Protein AF-A0A349HBN6-F1 (afdb_monomer)

Structure (mmCIF, N/CA/C/O backbone):
data_AF-A0A349HBN6-F1
#
_entry.id   AF-A0A349HBN6-F1
#
loop_
_atom_site.group_PDB
_atom_site.id
_atom_site.type_symbol
_atom_site.label_atom_id
_atom_site.label_alt_id
_atom_site.label_comp_id
_atom_site.label_asym_id
_atom_site.label_entity_id
_atom_site.label_seq_id
_atom_site.pdbx_PDB_ins_code
_atom_site.Cartn_x
_atom_site.Cartn_y
_atom_site.Cartn_z
_atom_site.occupancy
_atom_site.B_iso_or_equiv
_atom_site.auth_seq_id
_atom_site.auth_comp_id
_atom_site.auth_asym_id
_atom_site.auth_atom_id
_atom_site.pdbx_PDB_model_num
ATOM 1 N N . MET A 1 1 ? -23.697 1.983 17.144 1.00 68.44 1 MET A N 1
ATOM 2 C CA . MET A 1 1 ? -22.428 2.480 16.571 1.00 68.44 1 MET A CA 1
ATOM 3 C C . MET A 1 1 ? -21.758 1.303 15.890 1.00 68.44 1 MET A C 1
ATOM 5 O O . MET A 1 1 ? -21.762 0.227 16.477 1.00 68.44 1 MET A O 1
ATOM 9 N N . THR A 1 2 ? -21.281 1.479 14.663 1.00 91.62 2 THR A N 1
ATOM 10 C CA . THR A 1 2 ? -20.682 0.405 13.857 1.00 91.62 2 THR A CA 1
ATOM 11 C C . THR A 1 2 ? -19.189 0.302 14.167 1.00 91.62 2 THR A C 1
ATOM 13 O O . THR A 1 2 ? -18.544 1.327 14.376 1.00 91.62 2 THR A O 1
ATOM 16 N N . VAL A 1 3 ? -18.651 -0.918 14.235 1.00 96.50 3 VAL A N 1
ATOM 17 C CA . VAL A 1 3 ? -17.204 -1.163 14.324 1.00 96.50 3 VAL A CA 1
ATOM 18 C C . VAL A 1 3 ? -16.727 -1.650 12.960 1.00 96.50 3 VAL A C 1
ATOM 20 O O . VAL A 1 3 ? -17.288 -2.597 12.413 1.00 96.50 3 VAL A O 1
ATOM 23 N N . HIS A 1 4 ? -15.704 -0.996 12.431 1.00 98.06 4 HIS A N 1
ATOM 24 C CA . HIS A 1 4 ? -15.017 -1.319 11.190 1.00 98.06 4 HIS A CA 1
ATOM 25 C C . HIS A 1 4 ? -13.738 -2.104 11.486 1.00 98.06 4 HIS A C 1
ATOM 27 O O . HIS A 1 4 ? -13.113 -1.919 12.537 1.00 98.06 4 HIS A O 1
ATOM 33 N N . LEU A 1 5 ? -13.332 -2.949 10.541 1.00 98.56 5 LEU A N 1
ATOM 34 C CA . LEU A 1 5 ? -12.023 -3.590 10.527 1.00 98.56 5 LEU A CA 1
ATOM 35 C C . LEU A 1 5 ? -11.193 -2.984 9.397 1.00 98.56 5 LEU A C 1
ATOM 37 O O . LEU A 1 5 ? -11.637 -2.932 8.253 1.00 98.56 5 LEU A O 1
ATOM 41 N N . TYR A 1 6 ? -9.981 -2.551 9.724 1.00 98.56 6 TYR A N 1
ATOM 42 C CA . TYR A 1 6 ? -9.037 -1.981 8.775 1.00 98.56 6 TYR A CA 1
ATOM 43 C C . TYR A 1 6 ? -7.749 -2.789 8.757 1.00 98.56 6 TYR A C 1
ATOM 45 O O . TYR A 1 6 ? -7.170 -3.080 9.807 1.00 98.56 6 TYR A O 1
ATOM 53 N N . PHE A 1 7 ? -7.284 -3.113 7.557 1.00 98.38 7 PHE A N 1
ATOM 54 C CA . PHE A 1 7 ? -5.952 -3.645 7.323 1.00 98.38 7 PHE A CA 1
ATOM 55 C C . PHE A 1 7 ? -5.057 -2.526 6.790 1.00 98.38 7 PHE A C 1
ATOM 57 O O . PHE A 1 7 ? -5.147 -2.154 5.622 1.00 98.38 7 PHE A O 1
ATOM 64 N N . SER A 1 8 ? -4.213 -1.974 7.658 1.00 97.50 8 SER A N 1
ATOM 65 C CA . SER A 1 8 ? -3.188 -0.998 7.296 1.00 97.50 8 SER A CA 1
ATOM 66 C C . SER A 1 8 ? -1.999 -1.691 6.641 1.00 97.50 8 SER A C 1
ATOM 68 O O . SER A 1 8 ? -1.557 -2.730 7.126 1.00 97.50 8 SER A O 1
ATOM 70 N N . LEU A 1 9 ? -1.475 -1.096 5.570 1.00 95.94 9 LEU A N 1
ATOM 71 C CA . LEU A 1 9 ? -0.259 -1.530 4.878 1.00 95.94 9 LEU A CA 1
ATOM 72 C C . LEU A 1 9 ? 0.985 -0.776 5.363 1.00 95.94 9 LEU A C 1
ATOM 74 O O . LEU A 1 9 ? 2.081 -1.319 5.303 1.00 95.94 9 LEU A O 1
ATOM 78 N N . ILE A 1 10 ? 0.832 0.463 5.849 1.00 90.31 10 ILE A N 1
ATOM 79 C CA . ILE A 1 10 ? 1.953 1.311 6.284 1.00 90.31 10 ILE A CA 1
ATOM 80 C C . ILE A 1 10 ? 1.629 1.973 7.638 1.00 90.31 10 ILE A C 1
ATOM 82 O O . ILE A 1 10 ? 0.925 2.985 7.665 1.00 90.31 10 ILE A O 1
ATOM 86 N N . PRO A 1 11 ? 2.159 1.451 8.761 1.00 90.44 11 PRO A N 1
ATOM 87 C CA . PRO A 1 11 ? 2.747 0.116 8.902 1.00 90.44 11 PRO A CA 1
ATOM 88 C C . PRO A 1 11 ? 1.679 -0.986 8.812 1.00 90.44 11 PRO A C 1
ATOM 90 O O . PRO A 1 11 ? 0.481 -0.718 8.923 1.00 90.44 11 PRO A O 1
ATOM 93 N N . GLU A 1 12 ? 2.122 -2.230 8.643 1.00 95.00 12 GLU A N 1
ATOM 94 C CA . GLU A 1 12 ? 1.243 -3.397 8.582 1.00 95.00 12 GLU A CA 1
ATOM 95 C C . GLU A 1 12 ? 0.477 -3.606 9.906 1.00 95.00 12 GLU A C 1
ATOM 97 O O . GLU A 1 12 ? 1.091 -3.789 10.960 1.00 95.00 12 GLU A O 1
ATOM 102 N N . ALA A 1 13 ? -0.861 -3.589 9.883 1.00 97.19 13 ALA A N 1
ATOM 103 C CA . ALA A 1 13 ? -1.677 -3.844 11.076 1.00 97.19 13 ALA A CA 1
ATOM 104 C C . ALA A 1 13 ? -3.137 -4.207 10.763 1.00 97.19 13 ALA A C 1
ATOM 106 O O . ALA A 1 13 ? -3.731 -3.658 9.841 1.00 97.19 13 ALA A O 1
ATOM 107 N N . LEU A 1 14 ? -3.747 -5.055 11.597 1.00 98.56 14 LEU A N 1
ATOM 108 C CA . LEU A 1 14 ? -5.194 -5.284 11.645 1.00 98.56 14 LEU A CA 1
ATOM 109 C C . LEU A 1 14 ? -5.782 -4.516 12.829 1.00 98.56 14 LEU A C 1
AT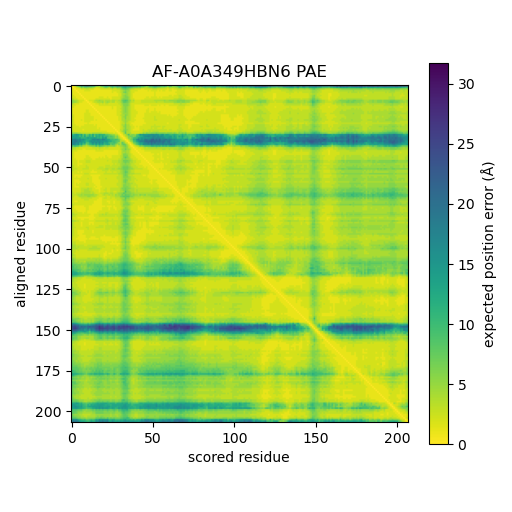OM 111 O O . LEU A 1 14 ? -5.376 -4.724 13.976 1.00 98.56 14 LEU A O 1
ATOM 115 N N . ILE A 1 15 ? -6.732 -3.627 12.559 1.00 98.50 15 ILE A N 1
ATOM 116 C CA . ILE A 1 15 ? -7.228 -2.637 13.517 1.00 98.50 15 ILE A CA 1
ATOM 117 C C . ILE A 1 15 ? -8.757 -2.642 13.516 1.00 98.50 15 ILE A C 1
ATOM 119 O O . ILE A 1 15 ? -9.376 -2.553 12.464 1.00 98.50 15 ILE A O 1
ATOM 123 N N . ALA A 1 16 ? -9.370 -2.684 14.698 1.00 98.38 16 ALA A N 1
ATOM 124 C CA . ALA A 1 16 ? -10.789 -2.385 14.879 1.00 98.38 16 ALA A CA 1
ATOM 125 C C . ALA A 1 16 ? -10.982 -0.901 15.221 1.00 98.38 16 ALA A C 1
ATOM 127 O O . ALA A 1 16 ? -10.261 -0.357 16.060 1.00 98.38 16 ALA A O 1
ATOM 128 N N . SER A 1 17 ? -11.968 -0.240 14.623 1.00 97.94 17 SER A N 1
ATOM 129 C CA . SER A 1 17 ? -12.232 1.186 14.838 1.00 97.94 17 SER A CA 1
ATOM 130 C C . SER A 1 17 ? -13.720 1.503 14.758 1.00 97.94 17 SER A C 1
ATOM 132 O O . SER A 1 17 ? -14.445 0.893 13.983 1.00 97.94 17 SER A O 1
ATOM 134 N N . MET A 1 18 ? -14.184 2.486 15.527 1.00 97.88 18 MET A N 1
ATOM 135 C CA . MET A 1 18 ? -15.540 3.035 15.391 1.00 97.88 18 MET A CA 1
ATOM 136 C C . MET A 1 18 ? -15.603 4.217 14.411 1.00 97.88 18 MET A C 1
ATOM 138 O O . MET A 1 18 ? -16.655 4.837 14.270 1.00 97.88 18 MET A O 1
ATOM 142 N N . LEU A 1 19 ? -14.478 4.576 13.788 1.00 97.38 19 LEU A N 1
ATOM 143 C CA . LEU A 1 19 ? -14.383 5.671 12.829 1.00 97.38 19 LEU A CA 1
ATOM 144 C C . LEU A 1 19 ? -14.726 5.174 11.424 1.00 97.38 19 LEU A C 1
ATOM 146 O O . LEU A 1 19 ? -14.284 4.090 11.031 1.00 97.38 19 LEU A O 1
ATOM 150 N N . SER A 1 20 ? -15.448 5.997 10.655 1.00 97.25 20 SER A N 1
ATOM 151 C CA . SER A 1 20 ? -15.615 5.767 9.214 1.00 97.25 20 SER A CA 1
ATOM 152 C C . SER A 1 20 ? -14.253 5.778 8.508 1.00 97.25 20 SER A C 1
ATOM 154 O O . SER A 1 20 ? -13.293 6.315 9.068 1.00 97.25 20 SER A O 1
ATOM 156 N N . PRO A 1 21 ? -14.137 5.259 7.277 1.00 97.12 21 PRO A N 1
ATOM 157 C CA . PRO A 1 21 ? -12.856 5.219 6.576 1.00 97.12 21 PRO A CA 1
ATOM 158 C C . PRO A 1 21 ? -12.189 6.594 6.442 1.00 97.12 21 PRO A C 1
ATOM 160 O O . PRO A 1 21 ? -10.988 6.730 6.655 1.00 97.12 21 PRO A O 1
ATOM 163 N N . GLU A 1 22 ? -12.958 7.649 6.175 1.00 96.62 22 GLU A N 1
ATOM 164 C CA . GLU A 1 22 ? -12.449 9.019 6.058 1.00 96.62 22 GLU A CA 1
ATOM 165 C C . GLU A 1 22 ? -11.954 9.558 7.406 1.00 96.62 22 GLU A C 1
ATOM 167 O O . GLU A 1 22 ? -10.890 10.174 7.488 1.00 96.62 22 GLU A O 1
ATOM 172 N N . GLN A 1 23 ? -12.701 9.294 8.482 1.00 96.56 23 GLN A N 1
ATOM 173 C CA . GLN A 1 23 ? -12.321 9.682 9.841 1.00 96.56 23 GLN A CA 1
ATOM 174 C C . GLN A 1 23 ? -11.097 8.898 10.329 1.00 96.56 23 GLN A C 1
ATOM 176 O O . GLN A 1 23 ? -10.208 9.469 10.962 1.00 96.56 23 GLN A O 1
ATOM 181 N N . PHE A 1 24 ? -11.039 7.601 10.023 1.00 96.50 24 PHE A N 1
ATOM 182 C CA . PHE A 1 24 ? -9.913 6.739 10.342 1.00 96.50 24 PHE A CA 1
ATOM 183 C C . PHE A 1 24 ? -8.669 7.187 9.583 1.00 96.50 24 PHE A C 1
ATOM 185 O O . PHE A 1 24 ? -7.636 7.397 10.207 1.00 96.50 24 PHE A O 1
ATOM 192 N N . GLY A 1 25 ? -8.776 7.437 8.277 1.00 95.56 25 GLY A N 1
ATOM 193 C CA . GLY A 1 25 ? -7.688 7.963 7.461 1.00 95.56 25 GLY A CA 1
ATOM 194 C C . GLY A 1 25 ? -7.138 9.285 7.998 1.00 95.56 25 GLY A C 1
ATOM 195 O O . GLY A 1 25 ? -5.922 9.431 8.137 1.00 95.56 25 GLY A O 1
ATOM 196 N N . GLN A 1 26 ? -8.010 10.213 8.411 1.00 93.81 26 GLN A N 1
ATOM 197 C CA . GLN A 1 26 ? -7.610 11.454 9.082 1.00 93.81 26 GLN A CA 1
ATOM 198 C C . GLN A 1 26 ? -6.862 11.185 10.392 1.00 93.81 26 GLN A C 1
ATOM 200 O O . GLN A 1 26 ? -5.771 11.718 10.600 1.00 93.81 26 GLN A O 1
ATOM 205 N N . TYR A 1 27 ? -7.432 10.363 11.275 1.00 93.38 27 TYR A N 1
ATOM 206 C CA . TYR A 1 27 ? -6.842 10.020 12.571 1.00 93.38 27 TYR A CA 1
ATOM 207 C C . TYR A 1 27 ? -5.484 9.317 12.425 1.00 93.38 27 TYR A C 1
ATOM 209 O O . TYR A 1 27 ? -4.527 9.657 13.121 1.00 93.38 27 TYR A O 1
ATOM 217 N N . TYR A 1 28 ? -5.403 8.348 11.517 1.00 93.12 28 TYR A N 1
ATOM 218 C CA . TYR A 1 28 ? -4.272 7.440 11.376 1.00 93.12 28 TYR A CA 1
ATOM 219 C C . TYR A 1 28 ? -3.071 8.116 10.705 1.00 93.12 28 TYR A C 1
ATOM 221 O O . TYR A 1 28 ? -1.946 7.972 11.175 1.00 93.12 28 TYR A O 1
ATOM 229 N N . SER A 1 29 ? -3.310 8.924 9.666 1.00 91.81 29 SER A N 1
ATOM 230 C CA . SER A 1 29 ? -2.253 9.644 8.933 1.00 91.81 29 SER A CA 1
ATOM 231 C C . SER A 1 29 ? -1.669 10.836 9.697 1.00 91.81 29 SER A C 1
ATOM 233 O O . SER A 1 29 ? -0.483 11.147 9.569 1.00 91.81 29 SER A O 1
ATOM 235 N N . THR A 1 30 ? -2.490 11.524 10.496 1.00 88.38 30 THR A N 1
ATOM 236 C CA . THR A 1 30 ? -2.060 12.709 11.256 1.00 88.38 30 THR A CA 1
ATOM 237 C C . THR A 1 30 ? -1.644 12.390 12.685 1.00 88.38 30 THR A C 1
ATOM 239 O O . THR A 1 30 ? -0.972 13.201 13.318 1.00 88.38 30 THR A O 1
ATOM 242 N N . GLY A 1 31 ? -2.000 11.210 13.193 1.00 77.50 31 GLY A N 1
ATOM 243 C CA . GLY A 1 31 ? -1.678 10.774 14.540 1.00 77.50 31 GLY A CA 1
ATOM 244 C C . GLY A 1 31 ? -2.420 11.543 15.632 1.00 77.50 31 GLY A C 1
ATOM 245 O O . GLY A 1 31 ? -2.906 12.667 15.479 1.00 77.50 31 GLY A O 1
ATOM 246 N N . HIS A 1 32 ? -2.469 10.948 16.820 1.00 68.56 32 HIS A N 1
ATOM 247 C CA . HIS A 1 32 ? -3.077 11.607 17.968 1.00 68.56 32 HIS A CA 1
ATOM 248 C C . HIS A 1 32 ? -2.260 12.847 18.375 1.00 68.56 32 HIS A C 1
ATOM 250 O O . HIS A 1 32 ? -1.068 12.750 18.680 1.00 68.56 32 HIS A O 1
ATOM 256 N N . LYS A 1 33 ? -2.909 14.020 18.409 1.00 61.25 33 LYS A N 1
ATOM 257 C CA . LYS A 1 33 ? -2.272 15.327 18.668 1.00 61.25 33 LYS A CA 1
ATOM 258 C C . LYS A 1 33 ? -1.137 15.675 17.686 1.00 61.25 33 LYS A C 1
ATOM 260 O O . LYS A 1 33 ? -0.194 16.349 18.091 1.00 61.25 33 LYS A O 1
ATOM 265 N N . TYR A 1 34 ? -1.204 15.220 16.432 1.00 60.28 34 TYR A N 1
ATOM 266 C CA . TYR A 1 34 ? -0.223 15.558 15.387 1.00 60.28 34 TYR A CA 1
ATOM 267 C C . TYR A 1 34 ? 1.218 15.106 15.675 1.00 60.28 34 TYR A C 1
ATOM 269 O O . TYR A 1 34 ? 2.175 15.670 15.148 1.00 60.28 34 TYR A O 1
ATOM 277 N N . LYS A 1 35 ? 1.389 14.092 16.534 1.00 53.91 35 LYS A N 1
ATOM 278 C CA . LYS A 1 35 ? 2.711 13.609 16.965 1.00 53.91 35 LYS A CA 1
ATOM 2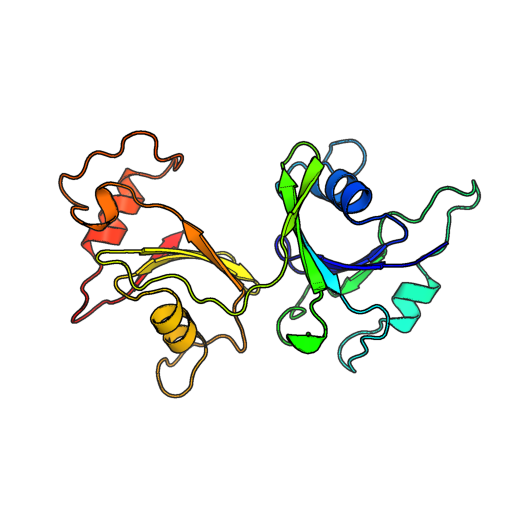79 C C . LYS A 1 35 ? 3.376 12.639 15.984 1.00 53.91 35 LYS A C 1
ATOM 281 O O . LYS A 1 35 ? 4.574 12.406 16.097 1.00 53.91 35 LYS A O 1
ATOM 286 N N . SER A 1 36 ? 2.621 12.081 15.043 1.00 62.47 36 SER A N 1
ATOM 287 C CA . SER A 1 36 ? 3.113 11.190 13.990 1.00 62.47 36 SER A CA 1
ATOM 288 C C . SER A 1 36 ? 2.409 11.555 12.693 1.00 62.47 36 SER A C 1
ATOM 290 O O 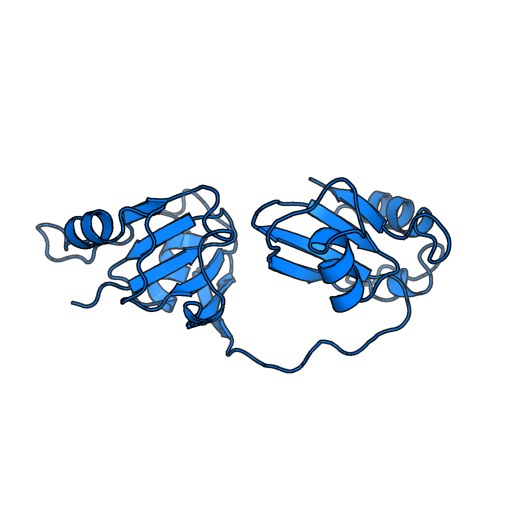. SER A 1 36 ? 1.187 11.500 12.643 1.00 62.47 36 SER A O 1
ATOM 292 N N . LYS A 1 37 ? 3.159 11.944 11.662 1.00 74.25 37 LYS A N 1
ATOM 293 C CA . LYS A 1 37 ? 2.600 12.394 10.387 1.00 74.25 37 LYS A CA 1
ATOM 294 C C . LYS A 1 37 ? 3.137 11.521 9.261 1.00 74.25 37 LYS A C 1
ATOM 296 O O . LYS A 1 37 ? 4.349 11.431 9.090 1.00 74.25 37 LYS A O 1
ATOM 301 N N . GLY A 1 38 ? 2.245 10.911 8.493 1.00 85.88 38 GLY A N 1
ATOM 302 C CA . GLY A 1 38 ? 2.603 10.049 7.372 1.00 85.88 38 GLY A CA 1
ATOM 303 C C . GLY A 1 38 ? 1.407 9.769 6.477 1.00 85.88 38 GLY A C 1
ATOM 304 O O . GLY A 1 38 ? 0.263 9.959 6.875 1.00 85.88 38 GLY A O 1
ATOM 305 N N . GLN A 1 39 ? 1.668 9.347 5.245 1.00 91.94 39 GLN A N 1
ATOM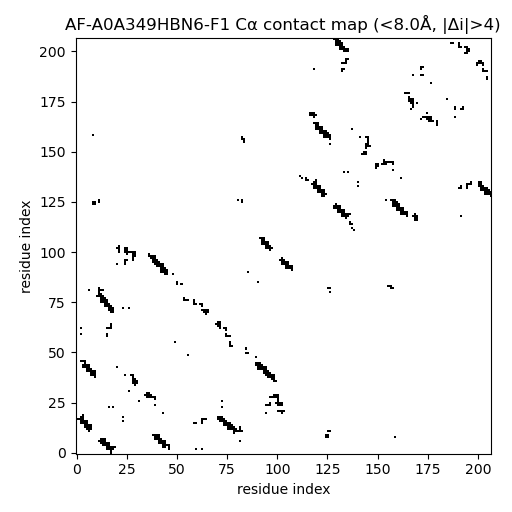 306 C CA . GLN A 1 39 ? 0.610 8.791 4.406 1.00 91.94 39 GLN A CA 1
ATOM 307 C C . GLN A 1 39 ? 0.108 7.484 5.027 1.00 91.94 39 GLN A C 1
ATOM 309 O O . GLN A 1 39 ? 0.881 6.766 5.660 1.00 91.94 39 GLN A O 1
ATOM 314 N N . ALA A 1 40 ? -1.169 7.177 4.825 1.00 94.38 40 ALA A N 1
ATOM 315 C CA . ALA A 1 40 ? -1.738 5.893 5.206 1.00 94.38 40 ALA A CA 1
ATOM 316 C C . ALA A 1 40 ? -2.358 5.219 3.987 1.00 94.38 40 ALA A C 1
ATOM 318 O O . ALA A 1 40 ? -2.988 5.872 3.155 1.00 94.38 40 ALA A O 1
ATOM 319 N N . ILE A 1 41 ? -2.182 3.906 3.904 1.00 97.31 41 ILE A N 1
ATOM 320 C CA . ILE A 1 41 ? -2.803 3.059 2.893 1.00 97.31 41 ILE A CA 1
ATOM 321 C C . ILE A 1 41 ? -3.420 1.888 3.645 1.00 97.31 41 ILE A C 1
ATOM 323 O O . ILE A 1 41 ? -2.711 1.188 4.369 1.00 97.31 41 ILE A O 1
ATOM 327 N N . PHE A 1 42 ? -4.729 1.699 3.521 1.00 98.12 42 PHE A N 1
ATOM 328 C CA . PHE A 1 42 ? -5.430 0.647 4.251 1.00 98.12 42 PHE A CA 1
ATOM 329 C C . PHE A 1 42 ? -6.650 0.133 3.492 1.00 98.12 42 PHE A C 1
ATOM 331 O O . PHE A 1 42 ? -7.316 0.880 2.780 1.00 98.12 42 PHE A O 1
ATOM 338 N N . PHE A 1 43 ? -6.959 -1.145 3.666 1.00 98.44 43 PHE A N 1
ATOM 339 C CA . PHE A 1 43 ? -8.207 -1.741 3.203 1.00 98.44 43 PHE A CA 1
ATOM 340 C C . PHE A 1 43 ? -9.248 -1.708 4.314 1.00 98.44 43 PHE A C 1
ATOM 342 O O . PHE A 1 43 ? -8.923 -1.957 5.477 1.00 98.44 43 PHE A O 1
ATOM 349 N N . GLU A 1 44 ? -10.505 -1.477 3.955 1.00 98.25 44 GLU A N 1
ATOM 350 C CA . GLU A 1 44 ? -11.615 -1.965 4.772 1.00 98.25 44 GLU A CA 1
ATOM 351 C C . GLU A 1 44 ? -11.716 -3.488 4.610 1.00 98.25 44 GLU A C 1
ATOM 353 O O . GLU A 1 44 ? -11.491 -4.030 3.524 1.00 98.25 44 GLU A O 1
ATOM 358 N N . ILE A 1 45 ? -11.990 -4.184 5.708 1.00 98.31 45 ILE A N 1
ATOM 359 C CA . ILE A 1 45 ? -12.106 -5.641 5.771 1.00 98.31 45 ILE A CA 1
ATOM 360 C C . ILE A 1 45 ? -13.553 -6.000 6.083 1.00 98.31 45 ILE A C 1
ATOM 362 O O . ILE A 1 45 ? -14.194 -5.324 6.889 1.00 98.31 45 ILE A O 1
ATOM 366 N N . ASP A 1 46 ? -14.049 -7.089 5.487 1.00 97.50 46 ASP A N 1
ATOM 367 C CA . ASP A 1 46 ? -15.356 -7.649 5.839 1.00 97.50 46 ASP A CA 1
ATOM 368 C C . ASP A 1 46 ? -15.486 -7.774 7.373 1.00 97.50 46 ASP A C 1
ATOM 370 O O . ASP A 1 46 ? -14.694 -8.486 7.996 1.00 97.50 46 ASP A O 1
ATOM 374 N N . PRO A 1 47 ? -16.470 -7.113 8.014 1.00 94.31 47 PRO A N 1
ATOM 375 C CA . PRO A 1 47 ? -16.630 -7.151 9.468 1.00 94.31 47 PRO A CA 1
ATOM 376 C C . PRO A 1 47 ? -16.881 -8.567 10.019 1.00 94.31 47 PRO A C 1
ATOM 378 O O . PRO A 1 47 ? -16.639 -8.828 11.205 1.00 94.31 47 PRO A O 1
ATOM 381 N N . ASN A 1 48 ? -17.329 -9.501 9.173 1.00 96.38 48 ASN A N 1
ATOM 382 C CA . ASN A 1 48 ? -17.537 -10.904 9.528 1.00 96.38 48 ASN A CA 1
ATOM 383 C C . ASN A 1 48 ? -16.279 -11.767 9.364 1.00 96.38 48 ASN A C 1
ATOM 385 O O . ASN A 1 48 ? -16.290 -12.929 9.766 1.00 96.38 48 ASN A O 1
ATOM 389 N N . PHE A 1 49 ? -15.191 -11.229 8.804 1.00 97.75 49 PHE A N 1
ATOM 390 C CA . PHE A 1 49 ? -13.948 -11.967 8.619 1.00 97.75 49 PHE A CA 1
ATOM 391 C C . PHE A 1 49 ? -13.407 -12.482 9.956 1.00 97.75 49 PHE A C 1
ATOM 393 O O . PHE A 1 49 ? -13.268 -11.731 10.926 1.00 97.75 49 PHE A O 1
ATOM 400 N N . ARG A 1 50 ? -13.082 -13.774 10.002 1.00 97.69 50 ARG A N 1
ATOM 401 C CA . ARG A 1 50 ? -12.445 -14.444 11.137 1.00 97.69 50 ARG A CA 1
ATOM 402 C C . ARG A 1 50 ? -11.364 -15.386 10.634 1.00 97.69 50 ARG A C 1
ATOM 404 O O . ARG A 1 50 ? -11.522 -16.020 9.595 1.00 97.69 50 ARG A O 1
ATOM 411 N N . HIS A 1 51 ? -10.278 -15.476 11.391 1.00 97.81 51 HIS A N 1
ATOM 412 C CA . HIS A 1 51 ? -9.154 -16.357 11.102 1.00 97.81 51 HIS A CA 1
ATOM 413 C C . HIS A 1 51 ? -8.477 -16.750 12.418 1.00 97.81 51 HIS A C 1
ATOM 415 O O . HIS A 1 51 ? -8.346 -15.909 13.305 1.00 97.81 51 HIS A O 1
ATOM 421 N N . GLU A 1 52 ? -8.029 -18.001 12.545 1.00 97.25 52 GLU A N 1
ATOM 422 C CA . GLU A 1 52 ? -7.470 -18.555 13.794 1.00 97.25 52 GLU A CA 1
ATOM 423 C C . GLU A 1 52 ? -6.248 -17.786 14.325 1.00 97.25 52 GLU A C 1
ATOM 425 O O . GLU A 1 52 ? -6.022 -17.709 15.528 1.00 97.25 52 GLU A O 1
ATOM 430 N N . PHE A 1 53 ? -5.488 -17.167 13.419 1.00 97.50 53 PHE A N 1
ATOM 431 C CA . PHE A 1 53 ? -4.315 -16.356 13.752 1.00 97.50 53 PHE A CA 1
ATOM 432 C C . PHE A 1 53 ? -4.657 -15.043 14.487 1.00 97.50 53 PHE A C 1
ATOM 434 O O . PHE A 1 53 ? -3.800 -14.477 15.162 1.00 97.50 53 PHE A O 1
ATOM 441 N N . PHE A 1 54 ? -5.894 -14.539 14.381 1.00 98.06 54 PHE A N 1
ATOM 442 C CA . PHE A 1 54 ? -6.285 -13.237 14.927 1.00 98.06 54 PHE A CA 1
ATOM 443 C C . PHE A 1 54 ? -7.353 -13.361 16.017 1.00 98.06 54 PHE A C 1
ATOM 445 O O . PHE A 1 54 ? -8.422 -13.929 15.801 1.00 98.06 54 PHE A O 1
ATOM 452 N N . ASN A 1 55 ? -7.145 -12.696 17.156 1.00 97.06 55 ASN A N 1
ATOM 453 C CA . ASN A 1 55 ? -8.168 -12.581 18.200 1.00 97.06 55 ASN A CA 1
ATOM 454 C C . ASN A 1 55 ? -9.144 -11.417 17.919 1.00 97.06 55 ASN A C 1
ATOM 456 O O . ASN A 1 55 ? -9.210 -10.435 18.663 1.00 97.06 55 ASN A O 1
ATOM 460 N N . ILE A 1 56 ? -9.863 -11.502 16.794 1.00 98.06 56 ILE A N 1
ATOM 461 C CA . ILE A 1 56 ? -10.726 -10.417 16.292 1.00 98.06 56 ILE A CA 1
ATOM 462 C C . ILE A 1 56 ? -11.881 -10.138 17.253 1.00 98.06 56 ILE A C 1
ATOM 464 O O . ILE A 1 56 ? -12.135 -8.977 17.565 1.00 98.06 56 ILE A O 1
ATOM 468 N N . ASP A 1 57 ? -12.551 -11.171 17.768 1.00 97.88 57 ASP A N 1
ATOM 469 C CA . ASP A 1 57 ? -13.712 -10.984 18.645 1.00 97.88 57 ASP A CA 1
ATOM 470 C C . ASP A 1 57 ? -13.353 -10.259 19.947 1.00 97.88 57 ASP A C 1
ATOM 472 O O . ASP A 1 57 ? -14.118 -9.417 20.418 1.00 97.88 57 ASP A O 1
ATOM 476 N N . GLU A 1 58 ? -12.173 -10.524 20.512 1.00 97.44 58 GLU A N 1
ATOM 477 C CA . GLU A 1 58 ? -11.673 -9.771 21.665 1.00 97.44 58 GLU A CA 1
ATOM 478 C C . GLU A 1 58 ? -11.357 -8.314 21.299 1.00 97.44 58 GLU A C 1
ATOM 480 O O . GLU A 1 58 ? -11.692 -7.396 22.050 1.00 97.44 58 GLU A O 1
ATOM 485 N N . GLY A 1 59 ? -10.767 -8.077 20.123 1.00 97.06 59 GLY A N 1
ATOM 486 C CA . GLY A 1 59 ? -10.536 -6.728 19.605 1.00 97.06 59 GLY A CA 1
ATOM 487 C C . GLY A 1 59 ? -11.828 -5.925 19.449 1.00 97.06 59 GLY A C 1
ATOM 488 O O . GLY A 1 59 ? -11.899 -4.775 19.885 1.00 97.06 59 GLY A O 1
ATOM 489 N N . LEU A 1 60 ? -12.875 -6.548 18.902 1.00 96.94 60 LEU A N 1
ATOM 490 C CA . LEU A 1 60 ? -14.196 -5.941 18.741 1.00 96.94 60 LEU A CA 1
ATOM 491 C C . LEU A 1 60 ? -14.854 -5.639 20.094 1.00 96.94 60 LEU A C 1
ATOM 493 O O . LEU A 1 60 ? -15.358 -4.535 20.284 1.00 96.94 60 LEU A O 1
ATOM 497 N N . LYS A 1 61 ? -14.782 -6.558 21.069 1.00 97.00 61 LYS A N 1
ATOM 498 C CA . LYS A 1 61 ? -15.296 -6.337 22.438 1.00 97.00 61 LYS A CA 1
ATOM 499 C C . LYS A 1 61 ? -14.620 -5.165 23.149 1.00 97.00 61 LYS A C 1
ATOM 501 O O . LYS A 1 61 ? -15.255 -4.490 23.954 1.00 97.00 61 LYS A O 1
ATOM 506 N N . ARG A 1 62 ? -13.340 -4.912 22.864 1.00 97.00 62 ARG A N 1
ATOM 507 C CA . ARG A 1 62 ? -12.585 -3.767 23.405 1.00 97.00 62 ARG A CA 1
ATOM 508 C C . ARG A 1 62 ? -12.839 -2.465 22.644 1.00 97.00 62 ARG A C 1
ATOM 510 O O . ARG A 1 62 ? -12.526 -1.389 23.159 1.00 97.00 62 ARG A O 1
ATOM 517 N N . CYS A 1 63 ? -13.394 -2.537 21.435 1.00 97.06 63 CYS A N 1
ATOM 518 C CA . CYS A 1 63 ? -13.688 -1.383 20.591 1.00 97.06 63 CYS A CA 1
ATOM 519 C C . CYS A 1 63 ? -15.020 -0.727 20.992 1.00 97.06 63 CYS A C 1
ATOM 521 O O . CYS A 1 63 ? -15.999 -0.729 20.252 1.00 97.06 63 CYS A O 1
ATOM 523 N N . VAL A 1 64 ? -15.053 -0.182 22.210 1.00 96.88 64 VAL A N 1
ATOM 524 C CA . VAL A 1 64 ? -16.229 0.474 22.798 1.00 96.88 64 VAL A CA 1
ATOM 525 C C . VAL A 1 64 ? -15.995 1.966 22.985 1.00 96.88 64 VAL A C 1
ATOM 527 O O . VAL A 1 64 ? -14.868 2.394 23.251 1.00 96.88 64 VAL A O 1
ATOM 530 N N . ALA A 1 65 ? -17.063 2.757 22.872 1.00 97.00 65 ALA A N 1
ATOM 531 C CA . ALA A 1 65 ? -17.008 4.198 23.085 1.00 97.00 65 ALA A CA 1
ATOM 532 C C . ALA A 1 65 ? -16.383 4.547 24.447 1.00 97.00 65 ALA A C 1
ATOM 534 O O . ALA A 1 65 ? -16.446 3.783 25.414 1.00 97.00 65 ALA A O 1
ATOM 535 N N . HIS A 1 66 ? -15.745 5.708 24.511 1.00 94.00 66 HIS A N 1
ATOM 536 C CA . HIS A 1 66 ? -15.228 6.252 25.758 1.00 94.00 66 HIS A CA 1
ATOM 537 C C . HIS A 1 66 ? -16.381 6.612 26.717 1.00 94.00 66 HIS A C 1
ATOM 539 O O . HIS A 1 66 ? -17.519 6.770 26.270 1.00 94.00 66 HIS A O 1
ATOM 545 N N . PRO A 1 67 ? -16.121 6.764 28.033 1.00 95.12 67 PRO A N 1
ATOM 546 C CA . PRO A 1 67 ? -17.160 7.136 29.001 1.00 95.12 67 PRO A CA 1
ATOM 547 C C . PRO A 1 67 ? -17.884 8.452 28.679 1.00 95.12 67 PRO A C 1
ATOM 549 O O . PRO A 1 67 ? -19.028 8.632 29.081 1.00 95.12 67 PRO A O 1
ATOM 552 N N . ASP A 1 68 ? -17.231 9.354 27.943 1.00 94.75 68 ASP A N 1
ATOM 553 C CA . ASP A 1 68 ? -17.791 10.622 27.457 1.00 94.75 68 ASP A CA 1
ATOM 554 C C . ASP A 1 68 ? -18.638 10.477 26.174 1.00 94.75 68 ASP A C 1
ATOM 556 O O . ASP A 1 68 ? -19.127 11.468 25.634 1.00 94.75 68 ASP A O 1
ATOM 560 N N . GLY A 1 69 ? -18.816 9.251 25.675 1.00 93.94 69 GLY A N 1
ATOM 561 C CA . GLY A 1 69 ? -19.568 8.935 24.463 1.00 93.94 69 GLY A CA 1
ATOM 562 C C . GLY A 1 69 ? -18.777 9.082 23.162 1.00 93.94 69 GLY A C 1
ATOM 563 O O . GLY A 1 69 ? -19.304 8.736 22.103 1.00 93.94 69 GLY A O 1
ATOM 564 N N . THR A 1 70 ? -17.524 9.549 23.202 1.00 94.06 70 THR A N 1
ATOM 565 C CA . THR A 1 70 ? -16.703 9.672 21.989 1.00 94.06 70 THR A CA 1
ATOM 566 C C . THR A 1 70 ? -16.342 8.293 21.412 1.00 94.06 70 THR A C 1
ATOM 568 O O . THR A 1 70 ? -16.133 7.332 22.165 1.00 94.06 70 THR A O 1
ATOM 571 N N . PRO A 1 71 ? -16.293 8.144 20.072 1.00 96.75 71 PRO A N 1
ATOM 572 C CA . PRO A 1 71 ? -16.005 6.860 19.437 1.00 96.75 71 PRO A CA 1
ATOM 573 C C . PRO A 1 71 ? -14.586 6.376 19.759 1.00 96.75 71 PRO A C 1
ATOM 575 O O . PRO A 1 71 ? -13.662 7.166 19.948 1.00 96.75 71 PRO A O 1
ATOM 578 N N . LYS A 1 72 ? -14.384 5.054 19.785 1.00 96.62 72 LYS A N 1
ATOM 579 C CA . LYS A 1 72 ? -13.041 4.477 19.886 1.00 96.62 72 LYS A CA 1
ATOM 580 C C . LYS A 1 72 ? -12.309 4.633 18.556 1.00 96.62 72 LYS A C 1
ATOM 582 O O . LYS A 1 72 ? -12.710 4.041 17.555 1.00 96.62 72 LYS A O 1
ATOM 587 N N . ASN A 1 73 ? -11.193 5.358 18.566 1.00 95.19 73 ASN A N 1
ATOM 588 C CA . ASN A 1 73 ? -10.421 5.591 17.344 1.00 95.19 73 ASN A CA 1
ATOM 589 C C . ASN A 1 73 ? -9.762 4.322 16.791 1.00 95.19 73 ASN A C 1
ATOM 591 O O . ASN A 1 73 ? -9.772 4.108 15.583 1.00 95.19 73 ASN A O 1
ATOM 595 N N . SER A 1 74 ? -9.181 3.483 17.650 1.00 95.44 74 SER A N 1
ATOM 596 C CA . SER A 1 74 ? -8.497 2.263 17.209 1.00 95.44 74 SER A CA 1
ATOM 597 C C . SER A 1 74 ? -8.255 1.280 18.352 1.00 95.44 74 SER A C 1
ATOM 599 O O . SER A 1 74 ? -7.869 1.684 19.451 1.00 95.44 74 SER A O 1
ATOM 601 N N . VAL A 1 75 ? -8.376 -0.010 18.055 1.00 97.56 75 VAL A N 1
ATOM 602 C CA . VAL A 1 75 ? -7.891 -1.145 18.844 1.00 97.56 75 VAL A CA 1
ATOM 603 C C . VAL A 1 75 ? -7.081 -2.032 17.904 1.00 97.56 75 VAL A C 1
ATOM 605 O O . VAL A 1 75 ? -7.621 -2.564 16.938 1.00 97.56 75 VAL A O 1
ATOM 608 N N . TYR A 1 76 ? -5.786 -2.180 18.167 1.00 97.69 76 TYR A N 1
ATOM 609 C CA . TYR A 1 76 ? -4.9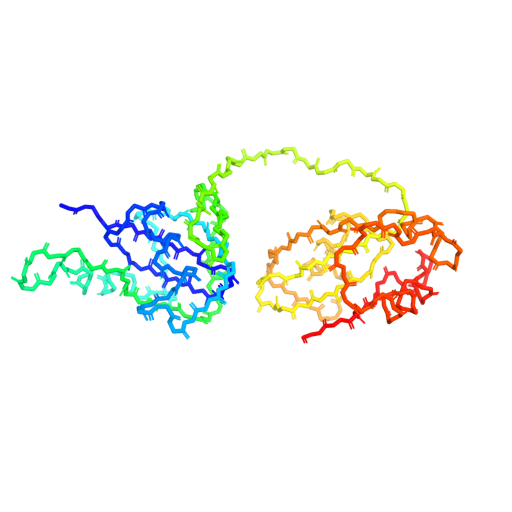24 -3.055 17.374 1.00 97.69 76 TYR A CA 1
ATOM 610 C C . TYR A 1 76 ? -5.185 -4.519 17.738 1.00 97.69 76 TYR A C 1
ATOM 612 O O . TYR A 1 76 ? -5.126 -4.885 18.911 1.00 97.69 76 TYR A O 1
ATOM 620 N N . ILE A 1 77 ? -5.465 -5.340 16.727 1.00 98.31 77 ILE A N 1
ATOM 621 C CA . ILE A 1 77 ? -5.662 -6.791 16.847 1.00 98.31 77 ILE A CA 1
ATOM 622 C C . ILE A 1 77 ? -4.356 -7.519 16.526 1.00 98.31 77 ILE A C 1
ATOM 624 O O . ILE A 1 77 ? -3.981 -8.455 17.228 1.00 98.31 77 ILE A O 1
ATOM 628 N N . ALA A 1 78 ? -3.651 -7.075 15.485 1.00 98.00 78 ALA A N 1
ATOM 629 C CA . ALA A 1 78 ? -2.353 -7.605 15.085 1.00 98.00 78 ALA A CA 1
ATOM 630 C C . ALA A 1 78 ? -1.514 -6.521 14.396 1.00 98.00 78 ALA A C 1
ATOM 632 O O . ALA A 1 78 ? -2.058 -5.584 13.817 1.00 98.00 78 ALA A O 1
ATOM 633 N N . VAL A 1 79 ? -0.191 -6.664 14.457 1.00 96.19 79 VAL A N 1
ATOM 634 C CA . VAL A 1 79 ? 0.800 -5.754 13.839 1.00 96.19 79 VAL A CA 1
ATOM 635 C C . VAL A 1 79 ? 1.863 -6.517 13.037 1.00 96.19 79 VAL A C 1
ATOM 637 O O . VAL A 1 79 ? 2.932 -5.993 12.750 1.00 96.19 79 VAL A O 1
ATOM 640 N N . TYR A 1 80 ? 1.620 -7.801 12.757 1.00 94.06 80 TYR A N 1
ATOM 641 C CA . TYR A 1 80 ? 2.589 -8.694 12.125 1.00 94.06 80 TYR A CA 1
ATOM 642 C C . TYR A 1 80 ? 1.880 -9.824 11.374 1.00 94.06 80 TYR A C 1
ATOM 644 O O . TYR A 1 80 ? 0.910 -10.378 11.898 1.00 94.06 80 TYR A O 1
ATOM 652 N N . ARG A 1 81 ? 2.382 -10.163 10.174 1.00 94.81 81 ARG A N 1
ATOM 653 C CA . ARG A 1 81 ? 1.869 -11.224 9.278 1.00 94.81 81 ARG A CA 1
ATOM 654 C C . ARG A 1 81 ? 0.372 -11.117 9.001 1.00 94.81 81 ARG A C 1
ATOM 656 O O . ARG A 1 81 ? -0.316 -12.114 8.819 1.00 94.81 81 ARG A O 1
ATOM 663 N N . VAL A 1 82 ? -0.147 -9.898 8.975 1.00 96.94 82 VAL A N 1
ATOM 664 C CA . VAL A 1 82 ? -1.557 -9.641 8.719 1.00 96.94 82 VAL A CA 1
ATOM 665 C C . VAL A 1 82 ? -1.896 -9.998 7.274 1.00 96.94 82 VAL A C 1
ATOM 667 O O . VAL A 1 82 ? -2.849 -10.738 7.041 1.00 96.94 82 VAL A O 1
ATOM 670 N N . LEU A 1 83 ? -1.075 -9.549 6.319 1.00 95.88 83 LEU A N 1
ATOM 671 C CA . LEU A 1 83 ? -1.261 -9.797 4.889 1.00 95.88 83 LEU A CA 1
ATOM 672 C C . LEU A 1 83 ? -1.364 -11.293 4.571 1.00 95.88 83 LEU A C 1
ATOM 674 O O . LEU A 1 83 ? -2.202 -11.702 3.775 1.00 95.88 83 LEU A O 1
ATOM 678 N N . GLU A 1 84 ? -0.533 -12.114 5.214 1.00 94.00 84 GLU A N 1
ATOM 679 C CA . GLU A 1 84 ? -0.460 -13.558 4.953 1.00 94.00 84 GLU A CA 1
ATOM 680 C C . GLU A 1 84 ? -1.718 -14.318 5.395 1.00 94.00 84 GLU A C 1
ATOM 682 O O . GLU A 1 84 ? -1.954 -15.440 4.950 1.00 94.00 84 GLU A O 1
ATOM 687 N N . HIS A 1 85 ? -2.516 -13.717 6.279 1.00 96.44 85 HIS A N 1
ATOM 688 C CA . HIS A 1 85 ? -3.676 -14.342 6.904 1.00 96.44 85 HIS A CA 1
ATOM 689 C C . HIS A 1 85 ? -5.007 -13.697 6.496 1.00 96.44 85 HIS A C 1
ATOM 691 O O . HIS A 1 85 ? -6.049 -14.118 6.991 1.00 96.44 85 HIS A O 1
ATOM 697 N N . ILE A 1 86 ? -5.009 -12.712 5.588 1.00 96.6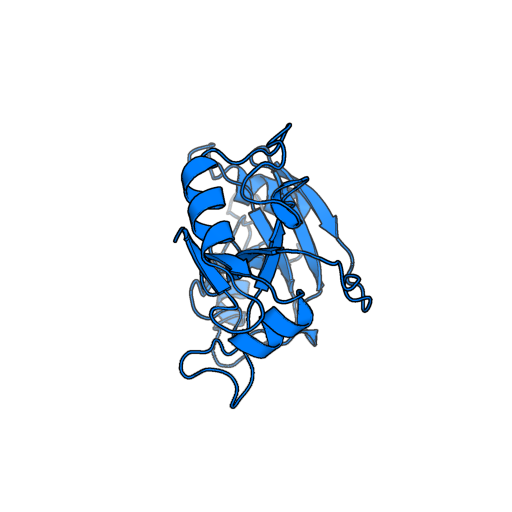9 86 ILE A N 1
ATOM 698 C CA . ILE A 1 86 ? -6.234 -12.118 5.035 1.00 96.69 86 ILE A CA 1
ATOM 699 C C . ILE A 1 86 ? -6.431 -12.599 3.589 1.00 96.69 86 ILE A C 1
ATOM 701 O O . ILE A 1 86 ? -5.630 -12.266 2.715 1.00 96.69 86 ILE A O 1
ATOM 705 N N . PRO A 1 87 ? -7.506 -13.350 3.285 1.00 95.62 87 PRO A N 1
ATOM 706 C CA . PRO A 1 87 ? -7.806 -13.733 1.914 1.00 95.62 87 PRO A CA 1
ATOM 707 C C . PRO A 1 87 ? -8.289 -12.521 1.108 1.00 95.62 87 PRO A C 1
ATOM 709 O O . PRO A 1 87 ? -8.993 -11.654 1.625 1.00 95.62 87 PRO A O 1
ATOM 712 N N . ILE A 1 88 ? -8.011 -12.509 -0.200 1.00 93.31 88 ILE A N 1
ATOM 713 C CA . ILE A 1 88 ? -8.463 -11.446 -1.119 1.00 93.31 88 ILE A CA 1
ATOM 714 C C . ILE A 1 88 ? -9.988 -11.243 -1.071 1.00 93.31 88 ILE A C 1
ATOM 716 O O . ILE A 1 88 ? -10.462 -10.128 -1.264 1.00 93.31 88 ILE A O 1
ATOM 720 N N . SER A 1 89 ? -10.766 -12.293 -0.788 1.00 95.69 89 SER A N 1
ATOM 721 C CA . SER A 1 89 ? -12.227 -12.211 -0.659 1.00 95.69 89 SER A CA 1
ATOM 722 C C . SER A 1 89 ? -12.708 -11.410 0.555 1.00 95.69 89 SER A C 1
ATOM 724 O O . SER A 1 89 ? -13.857 -10.985 0.561 1.00 95.69 89 SER A O 1
ATOM 726 N N . ALA A 1 90 ? -11.864 -11.218 1.574 1.00 97.50 90 ALA A N 1
ATOM 727 C CA . ALA A 1 90 ? -12.181 -10.405 2.748 1.00 97.50 90 ALA A CA 1
ATOM 728 C C . ALA A 1 90 ? -11.798 -8.926 2.565 1.00 97.50 90 ALA A C 1
ATOM 730 O O . ALA A 1 90 ? -12.254 -8.085 3.341 1.00 97.50 90 ALA A O 1
ATOM 731 N N . LEU A 1 91 ? -10.971 -8.606 1.561 1.00 97.06 91 LEU A N 1
ATOM 732 C CA . LEU A 1 91 ? -10.600 -7.231 1.237 1.00 97.06 91 LEU A CA 1
ATOM 733 C C . LEU A 1 91 ? -11.774 -6.517 0.564 1.00 97.06 91 LEU A C 1
ATOM 735 O O . LEU A 1 91 ? -12.298 -6.971 -0.455 1.00 97.06 91 LEU A O 1
ATOM 739 N N . GLN A 1 92 ? -12.151 -5.370 1.117 1.00 96.69 92 GLN A N 1
ATOM 740 C CA . GLN A 1 92 ? -13.130 -4.466 0.534 1.00 96.69 92 GLN A CA 1
ATOM 741 C C . GLN A 1 92 ? -12.409 -3.283 -0.129 1.00 96.69 92 GLN A C 1
ATOM 743 O O . GLN A 1 92 ? -11.418 -3.460 -0.841 1.00 96.69 92 GLN A O 1
ATOM 748 N N . LYS A 1 93 ? -12.924 -2.063 0.039 1.00 97.56 93 LYS A N 1
ATOM 749 C CA . LYS A 1 93 ? -12.386 -0.866 -0.609 1.00 97.56 93 LYS A CA 1
ATOM 750 C C . LYS A 1 93 ? -10.999 -0.515 -0.051 1.00 97.56 93 LYS A C 1
ATOM 752 O O . LYS A 1 93 ? -10.760 -0.634 1.149 1.00 97.56 93 LYS A O 1
ATOM 757 N N . LEU A 1 94 ? -10.099 -0.069 -0.927 1.00 97.94 94 LEU A N 1
ATOM 758 C CA . LEU A 1 94 ? -8.785 0.465 -0.555 1.00 97.94 94 LEU A CA 1
ATOM 759 C C . LEU A 1 94 ? -8.906 1.966 -0.297 1.00 97.94 94 LEU A C 1
ATOM 761 O O . LEU A 1 94 ? -9.589 2.660 -1.043 1.00 97.94 94 LEU A O 1
ATOM 765 N N . TYR A 1 95 ? -8.207 2.485 0.701 1.00 98.25 95 TYR A N 1
ATOM 766 C CA . TYR A 1 95 ? -8.190 3.900 1.040 1.00 98.25 95 TYR A CA 1
ATOM 767 C C . TYR A 1 95 ? -6.761 4.433 1.059 1.00 98.25 95 TYR A C 1
ATOM 769 O O . TYR A 1 95 ? -5.858 3.816 1.625 1.00 98.25 95 TYR A O 1
ATOM 777 N N . LEU A 1 96 ? -6.578 5.595 0.432 1.00 97.44 96 LEU A N 1
ATOM 778 C CA . LEU A 1 96 ? -5.338 6.361 0.410 1.00 97.44 96 LEU A CA 1
ATOM 779 C C . LEU A 1 96 ? -5.548 7.651 1.191 1.00 97.44 96 LEU A C 1
ATOM 781 O O . LEU A 1 96 ? -6.400 8.458 0.818 1.00 97.44 96 LEU A O 1
ATOM 785 N N . SER A 1 97 ? -4.756 7.874 2.233 1.00 96.31 97 SER A N 1
ATOM 786 C CA . SER A 1 97 ? -4.793 9.108 3.012 1.00 96.31 97 SER A CA 1
ATOM 787 C C . SER A 1 97 ? -3.492 9.878 2.868 1.00 96.31 97 SER A C 1
ATOM 789 O O . SER A 1 97 ? -2.397 9.343 3.070 1.00 96.31 97 SER A O 1
ATOM 791 N N . THR A 1 98 ? -3.604 11.166 2.547 1.00 94.69 98 THR A N 1
ATOM 792 C CA . THR A 1 98 ? -2.454 12.071 2.563 1.00 94.69 98 THR A CA 1
ATOM 793 C C . THR A 1 98 ? -1.954 12.257 3.992 1.00 94.69 98 THR A C 1
ATOM 795 O O . THR A 1 98 ? -2.681 12.034 4.956 1.00 94.69 98 THR A O 1
ATOM 798 N N . ALA A 1 99 ? -0.739 12.781 4.147 1.00 91.38 99 ALA A N 1
ATOM 799 C CA . ALA A 1 99 ? -0.198 13.146 5.456 1.00 91.38 99 ALA A CA 1
ATOM 800 C C . ALA A 1 99 ? -0.986 14.271 6.173 1.00 91.38 99 ALA A C 1
ATOM 802 O O . ALA A 1 99 ? -0.646 14.648 7.293 1.00 91.38 99 ALA A O 1
ATOM 803 N N . TYR A 1 100 ? -2.003 14.848 5.525 1.00 90.19 100 TYR A N 1
ATOM 804 C CA . TYR A 1 100 ? -2.916 15.839 6.099 1.00 90.19 100 TYR A CA 1
ATOM 805 C C . TYR A 1 100 ? -4.310 15.259 6.396 1.00 90.19 100 TYR A C 1
ATOM 807 O O . TYR A 1 100 ? -5.158 15.979 6.917 1.00 90.19 100 TYR A O 1
ATOM 815 N N . GLY A 1 101 ? -4.535 13.973 6.097 1.00 90.75 101 GLY A N 1
ATOM 816 C CA . GLY A 1 101 ? -5.753 13.236 6.430 1.00 90.75 101 GLY A CA 1
ATOM 817 C C . GLY A 1 101 ? -6.872 13.267 5.394 1.00 90.75 101 GLY A C 1
ATOM 818 O O . GLY A 1 101 ? -7.895 12.603 5.570 1.00 90.75 101 GLY A O 1
ATOM 819 N N . GLN A 1 102 ? -6.653 13.932 4.258 1.00 95.06 102 GLN A N 1
ATOM 820 C CA . GLN A 1 102 ? -7.546 13.798 3.107 1.00 95.06 102 GLN A CA 1
ATOM 821 C C . GLN A 1 102 ? -7.495 12.362 2.596 1.00 95.06 102 GLN A C 1
ATOM 823 O O . GLN A 1 102 ? -6.414 11.866 2.282 1.00 95.06 102 GLN A O 1
ATOM 828 N N . THR A 1 103 ? -8.658 11.717 2.522 1.00 96.88 103 THR A N 1
ATOM 829 C CA . THR A 1 103 ? -8.773 10.283 2.251 1.00 96.88 103 THR A CA 1
ATOM 830 C C . THR A 1 103 ? -9.577 10.037 0.980 1.00 96.88 103 THR A C 1
ATOM 832 O O . THR A 1 103 ? -10.672 10.571 0.819 1.00 96.88 103 THR A O 1
ATOM 835 N N . LEU A 1 104 ? -9.026 9.224 0.080 1.00 97.94 104 LEU A N 1
ATOM 836 C CA . LEU A 1 104 ? -9.636 8.808 -1.178 1.00 97.94 104 LEU A CA 1
ATOM 837 C C . LEU A 1 104 ? -9.843 7.293 -1.171 1.00 97.94 104 LEU A C 1
ATOM 839 O O . LEU A 1 104 ? -8.896 6.542 -0.957 1.00 97.94 104 LEU A O 1
ATOM 843 N N . GLY A 1 105 ? -11.068 6.844 -1.448 1.00 97.88 105 GLY A N 1
ATOM 844 C CA . GLY A 1 105 ? -11.376 5.424 -1.602 1.00 97.88 105 GLY A CA 1
ATOM 845 C C . GLY A 1 105 ? -11.266 4.959 -3.057 1.00 97.88 105 GLY A C 1
ATOM 846 O O . GLY A 1 105 ? -11.912 5.531 -3.934 1.00 97.88 105 GLY A O 1
ATOM 847 N N . LEU A 1 106 ? -10.555 3.861 -3.290 1.00 96.44 106 LEU A N 1
ATOM 848 C CA . LEU A 1 106 ? -10.378 3.189 -4.573 1.00 96.44 106 LEU A CA 1
ATOM 849 C C . LEU A 1 106 ? -11.166 1.876 -4.615 1.00 96.44 106 LEU A C 1
ATOM 851 O O . LEU A 1 106 ? -11.040 1.024 -3.734 1.00 96.44 106 LEU A O 1
ATOM 855 N N . SER A 1 107 ? -11.978 1.712 -5.657 1.00 93.75 107 SER A N 1
ATOM 856 C CA . SER A 1 107 ? -12.694 0.461 -5.913 1.00 93.75 107 SER A CA 1
ATOM 857 C C . SER A 1 107 ? -11.769 -0.575 -6.546 1.00 93.75 107 SER A C 1
ATOM 859 O O . SER A 1 107 ? -10.901 -0.236 -7.351 1.00 93.75 107 SER A O 1
ATOM 861 N N . ARG A 1 108 ? -11.991 -1.848 -6.212 1.00 92.44 108 ARG A N 1
ATOM 862 C CA . ARG A 1 108 ? -11.305 -2.972 -6.849 1.00 92.44 108 ARG A CA 1
ATOM 863 C C . ARG A 1 108 ? -11.566 -2.982 -8.360 1.00 92.44 108 ARG A C 1
ATOM 865 O O . ARG A 1 108 ? -12.677 -2.705 -8.806 1.00 92.44 108 ARG A O 1
ATOM 872 N N . SER A 1 109 ? -10.543 -3.371 -9.112 1.00 91.00 109 SER A N 1
ATOM 873 C CA . SER A 1 109 ? -10.619 -3.688 -10.535 1.00 91.00 109 SER A CA 1
ATOM 874 C C . SER A 1 109 ? -10.027 -5.075 -10.769 1.00 91.00 109 SER A C 1
ATOM 876 O O . SER A 1 109 ? -9.067 -5.449 -10.097 1.00 91.00 109 SER A O 1
ATOM 878 N N . ASP A 1 110 ? -10.582 -5.821 -11.722 1.00 88.44 110 ASP A N 1
ATOM 879 C CA . ASP A 1 110 ? -9.980 -7.067 -12.214 1.00 88.44 110 ASP A CA 1
ATOM 880 C C . ASP A 1 110 ? -9.055 -6.819 -13.426 1.00 88.44 110 ASP A C 1
ATOM 882 O O . ASP A 1 110 ? -8.455 -7.748 -13.967 1.00 88.44 110 ASP A O 1
ATOM 886 N N . ALA A 1 111 ? -8.923 -5.560 -13.865 1.00 89.81 111 ALA A N 1
ATOM 887 C CA . ALA A 1 111 ? -7.992 -5.180 -14.917 1.00 89.81 111 ALA A CA 1
ATOM 888 C C . ALA A 1 111 ? -6.554 -5.140 -14.381 1.00 89.81 111 ALA A C 1
ATOM 890 O O . ALA A 1 111 ? -6.262 -4.454 -13.401 1.00 89.81 111 ALA A O 1
ATOM 891 N N . PHE A 1 112 ? -5.651 -5.838 -15.066 1.00 86.25 112 PHE A N 1
ATOM 892 C CA . PHE A 1 112 ? -4.216 -5.733 -14.815 1.00 86.25 112 PHE A CA 1
ATOM 893 C C . PHE A 1 112 ? -3.632 -4.488 -15.499 1.00 86.25 112 PHE A C 1
ATOM 895 O O . PHE A 1 112 ? -4.138 -4.090 -16.555 1.00 86.25 112 PHE A O 1
ATOM 902 N N . PRO A 1 113 ? -2.550 -3.902 -14.950 1.00 86.19 113 PRO A N 1
ATOM 903 C CA . PRO A 1 113 ? -1.781 -2.883 -15.654 1.00 86.19 113 PRO A CA 1
ATOM 904 C C . PRO A 1 113 ? -1.335 -3.383 -17.038 1.00 86.19 113 PRO A C 1
ATOM 906 O O . PRO A 1 113 ? -1.030 -4.574 -17.192 1.00 86.19 113 PRO A O 1
ATOM 909 N N . PRO A 1 114 ? -1.304 -2.510 -18.060 1.00 85.56 114 PRO A N 1
ATOM 910 C CA . PRO A 1 114 ? -0.779 -2.880 -19.364 1.00 85.56 114 PRO A CA 1
ATOM 911 C C . PRO A 1 114 ? 0.701 -3.263 -19.253 1.00 85.56 114 PRO A C 1
ATOM 913 O O . PRO A 1 114 ? 1.437 -2.751 -18.413 1.00 85.56 114 PRO A O 1
ATOM 916 N N . LYS A 1 115 ? 1.156 -4.157 -20.136 1.00 86.00 115 LYS A N 1
ATOM 917 C CA . LYS A 1 115 ? 2.584 -4.460 -20.263 1.00 86.00 115 LYS A CA 1
ATOM 918 C C . LYS A 1 115 ? 3.280 -3.308 -20.973 1.00 86.00 115 LYS A C 1
ATOM 920 O O . LYS A 1 115 ? 3.248 -3.223 -22.202 1.00 86.00 115 LYS A O 1
ATOM 925 N N . GLU A 1 116 ? 3.873 -2.418 -20.195 1.00 84.56 116 GLU A N 1
ATOM 926 C CA . GLU A 1 116 ? 4.688 -1.326 -20.712 1.00 84.56 116 GLU A CA 1
ATOM 927 C C . GLU A 1 116 ? 6.107 -1.807 -21.027 1.00 84.56 116 GLU A C 1
ATOM 929 O O . GLU A 1 116 ? 6.591 -2.797 -20.483 1.00 84.56 116 GLU A O 1
ATOM 934 N N . LYS A 1 117 ? 6.761 -1.136 -21.979 1.00 86.06 117 LYS A N 1
ATOM 935 C CA . LYS A 1 117 ? 8.161 -1.410 -22.309 1.00 86.06 117 LYS A CA 1
ATOM 936 C C . LYS A 1 117 ? 9.059 -0.574 -21.408 1.00 86.06 117 LYS A C 1
ATOM 938 O O . LYS A 1 117 ? 8.792 0.607 -21.220 1.00 86.06 117 LYS A O 1
ATOM 943 N N . GLY A 1 118 ? 10.180 -1.155 -21.002 1.00 93.12 118 GLY A N 1
ATOM 944 C CA . GLY A 1 118 ? 11.223 -0.460 -20.261 1.00 93.12 118 GLY A CA 1
ATOM 945 C C . GLY A 1 118 ? 11.465 -1.098 -18.905 1.00 93.12 118 GLY A C 1
ATOM 946 O O . GLY A 1 118 ? 11.155 -2.266 -18.681 1.00 93.12 118 GLY A O 1
ATOM 947 N N . LEU A 1 119 ? 12.078 -0.315 -18.035 1.00 96.44 119 LEU A N 1
ATOM 948 C CA . LEU A 1 119 ? 12.328 -0.631 -16.646 1.00 96.44 119 LEU A CA 1
ATOM 949 C C . LEU A 1 119 ? 11.189 -0.088 -15.786 1.00 96.44 119 LEU A C 1
ATOM 951 O O . LEU A 1 119 ? 10.574 0.930 -16.102 1.00 96.44 119 LEU A O 1
ATOM 955 N N . HIS A 1 120 ? 10.968 -0.762 -14.670 1.00 96.94 120 HIS A N 1
ATOM 956 C CA . HIS A 1 120 ? 9.906 -0.513 -13.712 1.00 96.94 120 HIS A CA 1
ATOM 957 C C . HIS A 1 120 ? 10.505 -0.228 -12.337 1.00 96.94 120 HIS A C 1
ATOM 959 O O . HIS A 1 120 ? 11.606 -0.693 -12.022 1.00 96.94 120 HIS A O 1
ATOM 965 N N . MET A 1 121 ? 9.774 0.505 -11.500 1.00 97.12 121 MET A N 1
ATOM 966 C CA . MET A 1 121 ? 10.128 0.715 -10.099 1.00 97.12 121 MET A CA 1
ATOM 967 C C . MET A 1 121 ? 8.948 0.355 -9.205 1.00 97.12 121 MET A C 1
ATOM 969 O O . MET A 1 121 ? 7.879 0.947 -9.313 1.00 97.12 121 MET A O 1
ATOM 973 N N . TYR A 1 122 ? 9.160 -0.592 -8.301 1.00 96.81 122 TYR A N 1
ATOM 974 C CA . TYR A 1 122 ? 8.156 -1.097 -7.379 1.00 96.81 122 TYR A CA 1
ATOM 975 C C . TYR A 1 122 ? 8.504 -0.714 -5.949 1.00 96.81 122 TYR A C 1
ATOM 977 O O . TYR A 1 122 ? 9.623 -0.941 -5.488 1.00 96.81 122 TYR A O 1
ATOM 985 N N . GLN A 1 123 ? 7.528 -0.144 -5.249 1.00 96.00 123 GLN A N 1
ATOM 986 C CA . GLN A 1 123 ? 7.567 0.008 -3.805 1.00 96.00 123 GLN A CA 1
ATOM 987 C C . GLN A 1 123 ? 6.740 -1.120 -3.193 1.00 96.00 123 GLN A C 1
ATOM 989 O O . GLN A 1 123 ? 5.510 -1.124 -3.282 1.00 96.00 123 GLN A O 1
ATOM 994 N N . ASP A 1 124 ? 7.426 -2.061 -2.559 1.00 94.94 124 ASP A N 1
ATOM 995 C CA . ASP A 1 124 ? 6.810 -3.086 -1.731 1.00 94.94 124 ASP A CA 1
ATOM 996 C C . ASP A 1 124 ? 6.298 -2.416 -0.446 1.00 94.94 124 ASP A C 1
ATOM 998 O O . ASP A 1 124 ? 7.024 -1.645 0.189 1.00 94.94 124 ASP A O 1
ATOM 1002 N N . LEU A 1 125 ? 5.031 -2.654 -0.102 1.00 94.44 125 LEU A N 1
ATOM 1003 C CA . LEU A 1 125 ? 4.353 -2.031 1.041 1.00 94.44 125 LEU A CA 1
ATOM 1004 C C . LEU A 1 125 ? 4.205 -2.997 2.218 1.00 94.44 125 LEU A C 1
ATOM 1006 O O . LEU A 1 125 ? 4.437 -2.618 3.362 1.00 94.44 125 LEU A O 1
ATOM 1010 N N . ALA A 1 126 ? 3.798 -4.236 1.934 1.00 93.88 126 ALA A N 1
ATOM 1011 C CA . ALA A 1 126 ? 3.645 -5.297 2.924 1.00 93.88 126 ALA A CA 1
ATOM 1012 C C . ALA A 1 126 ? 3.893 -6.669 2.270 1.00 93.88 126 ALA A C 1
ATOM 1014 O O . ALA A 1 126 ? 3.456 -6.877 1.134 1.00 93.88 126 ALA A O 1
ATOM 1015 N N . PRO A 1 127 ? 4.559 -7.619 2.954 1.00 91.00 127 PRO A N 1
ATOM 1016 C CA . PRO A 1 127 ? 4.973 -7.573 4.365 1.00 91.00 127 PRO A CA 1
ATOM 1017 C C . PRO A 1 127 ? 6.334 -6.890 4.596 1.00 91.00 127 PRO A C 1
ATOM 1019 O O . PRO A 1 127 ? 6.833 -6.835 5.718 1.00 91.00 127 PRO A O 1
ATOM 1022 N N . VAL A 1 128 ? 6.969 -6.403 3.531 1.00 89.56 128 VAL A N 1
ATOM 1023 C CA . VAL A 1 128 ? 8.257 -5.707 3.579 1.00 89.56 128 VAL A CA 1
ATOM 1024 C C . VAL A 1 128 ? 8.118 -4.299 3.029 1.00 89.56 128 VAL A C 1
ATOM 1026 O O . VAL A 1 128 ? 7.206 -4.017 2.258 1.00 89.56 128 VAL A O 1
ATOM 1029 N N . ASN A 1 129 ? 9.057 -3.441 3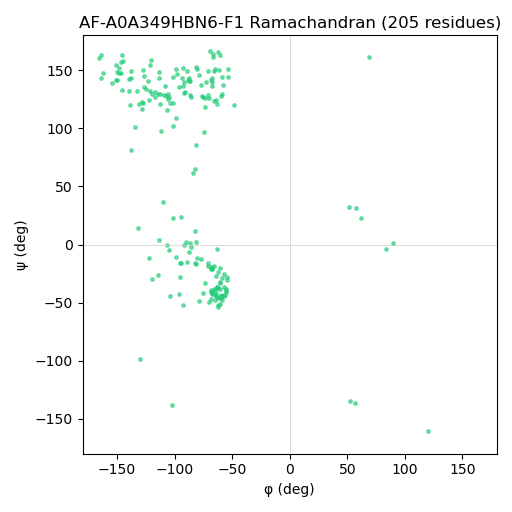.414 1.00 91.00 129 ASN A N 1
ATOM 1030 C CA . ASN A 1 129 ? 9.209 -2.108 2.861 1.00 91.00 129 ASN A CA 1
ATOM 1031 C C . ASN A 1 129 ? 10.518 -2.077 2.069 1.00 91.00 129 ASN A C 1
ATOM 1033 O O . ASN A 1 129 ? 11.599 -1.983 2.645 1.00 91.00 129 ASN A O 1
ATOM 1037 N N . SER A 1 130 ? 10.421 -2.254 0.756 1.00 92.44 130 SER A N 1
ATOM 1038 C CA . SER A 1 130 ? 11.570 -2.247 -0.147 1.00 92.44 130 SER A CA 1
ATOM 1039 C C . SER A 1 130 ? 11.244 -1.507 -1.427 1.00 92.44 130 SER A C 1
ATOM 1041 O O . SER A 1 130 ? 10.151 -1.627 -1.971 1.00 92.44 130 SER A O 1
ATOM 1043 N N . LEU A 1 131 ? 12.229 -0.769 -1.930 1.00 95.75 131 LEU A N 1
ATOM 1044 C CA . LEU A 1 131 ? 12.163 -0.142 -3.240 1.00 95.75 131 LEU A CA 1
ATOM 1045 C C . LEU A 1 131 ? 13.022 -0.945 -4.210 1.00 95.75 131 LEU A C 1
ATOM 1047 O O . LEU A 1 131 ? 14.224 -1.103 -3.986 1.00 95.75 131 LEU A O 1
ATOM 1051 N N . VAL A 1 132 ? 12.420 -1.443 -5.282 1.00 95.75 132 VAL A N 1
ATOM 1052 C CA . VAL A 1 132 ? 13.048 -2.355 -6.241 1.00 95.75 132 VAL A CA 1
ATOM 1053 C C . VAL A 1 132 ? 12.890 -1.795 -7.646 1.00 95.75 132 VAL A C 1
ATOM 1055 O O . VAL A 1 132 ? 11.807 -1.368 -8.027 1.00 95.75 132 VAL A O 1
ATOM 1058 N N . VAL A 1 133 ? 13.953 -1.831 -8.443 1.00 97.38 133 VAL A N 1
ATOM 1059 C CA . VAL A 1 133 ? 13.867 -1.615 -9.893 1.00 97.38 133 VAL A CA 1
ATOM 1060 C C . VAL A 1 133 ? 13.929 -2.948 -10.623 1.00 97.38 133 VAL A C 1
ATOM 1062 O O . VAL A 1 133 ? 14.612 -3.872 -10.171 1.00 97.38 133 VAL A O 1
ATOM 1065 N N . SER A 1 134 ? 13.196 -3.074 -11.726 1.00 95.69 134 SER A N 1
ATOM 1066 C CA . SER A 1 134 ? 12.999 -4.348 -12.417 1.00 95.69 134 SER A CA 1
ATOM 1067 C C . SER A 1 134 ? 12.834 -4.177 -13.926 1.00 95.69 134 SER A C 1
ATOM 1069 O O . SER A 1 134 ? 12.257 -3.200 -14.380 1.00 95.69 134 SER A O 1
ATOM 1071 N N . ALA A 1 135 ? 13.291 -5.156 -14.705 1.00 95.62 135 ALA A N 1
ATOM 1072 C CA . ALA A 1 135 ? 12.956 -5.296 -16.127 1.00 95.62 135 ALA A CA 1
ATOM 1073 C C . ALA A 1 135 ? 11.640 -6.065 -16.351 1.00 95.62 135 ALA A C 1
ATOM 1075 O O . ALA A 1 135 ? 11.237 -6.300 -17.488 1.00 95.62 135 ALA A O 1
ATOM 1076 N N . GLN A 1 136 ? 11.012 -6.533 -15.272 1.00 94.00 136 GLN A N 1
ATOM 1077 C CA . GLN A 1 136 ? 9.789 -7.325 -15.309 1.00 94.00 136 GLN A CA 1
ATOM 1078 C C . GLN A 1 136 ? 8.574 -6.428 -15.091 1.00 94.00 136 GLN A C 1
ATOM 1080 O O . GLN A 1 136 ? 8.586 -5.633 -14.154 1.00 94.00 136 GLN A O 1
ATOM 1085 N N . ASP A 1 137 ? 7.527 -6.634 -15.893 1.00 94.12 137 ASP A N 1
ATOM 1086 C CA . ASP A 1 137 ? 6.213 -6.026 -15.675 1.00 94.12 137 ASP A CA 1
ATOM 1087 C C . ASP A 1 137 ? 5.589 -6.474 -14.341 1.00 94.12 137 ASP A C 1
ATOM 1089 O O . ASP A 1 137 ? 6.002 -7.478 -13.755 1.00 94.12 137 ASP A O 1
ATOM 1093 N N . ALA A 1 138 ? 4.547 -5.773 -13.884 1.00 93.81 138 ALA A N 1
ATOM 1094 C CA . ALA A 1 138 ? 3.982 -5.959 -12.547 1.00 93.81 138 ALA A CA 1
ATOM 1095 C C . ALA A 1 138 ? 3.521 -7.401 -12.266 1.00 93.81 138 ALA A C 1
ATOM 1097 O O . ALA A 1 138 ? 3.700 -7.903 -11.152 1.00 93.81 138 ALA A O 1
ATOM 1098 N N . ARG A 1 139 ? 2.963 -8.101 -13.266 1.00 92.31 139 ARG A N 1
ATOM 1099 C CA . ARG A 1 139 ? 2.544 -9.501 -13.102 1.00 92.31 139 ARG A CA 1
ATOM 1100 C C . ARG A 1 139 ? 3.761 -10.409 -12.980 1.00 92.31 139 ARG A C 1
ATOM 1102 O O . ARG A 1 139 ? 3.830 -11.202 -12.045 1.00 92.31 139 ARG A O 1
ATOM 1109 N N . SER A 1 140 ? 4.715 -10.268 -13.896 1.00 91.62 140 SER A N 1
ATOM 1110 C CA . SER A 1 140 ? 5.950 -11.057 -13.900 1.00 91.62 140 SER A CA 1
ATOM 1111 C C . SER A 1 140 ? 6.770 -10.840 -12.617 1.00 91.62 140 SER A C 1
ATOM 1113 O O . SER A 1 140 ? 7.311 -11.794 -12.057 1.00 91.62 140 SER A O 1
ATOM 1115 N N . TYR A 1 141 ? 6.811 -9.604 -12.106 1.00 92.56 141 TYR A N 1
ATOM 1116 C CA . TYR A 1 141 ? 7.427 -9.262 -10.823 1.00 92.56 141 TYR A CA 1
ATOM 1117 C C . TYR A 1 141 ? 6.731 -9.979 -9.660 1.00 92.56 141 TYR A C 1
ATOM 1119 O O . TYR A 1 141 ? 7.393 -10.687 -8.899 1.00 92.56 141 TYR A O 1
ATOM 1127 N N . TYR A 1 142 ? 5.401 -9.862 -9.561 1.00 92.62 142 TYR A N 1
ATOM 1128 C CA . TYR A 1 142 ? 4.613 -10.510 -8.511 1.00 92.62 142 TYR A CA 1
ATOM 1129 C C . TYR A 1 142 ? 4.773 -12.036 -8.519 1.00 92.62 142 TYR A C 1
ATOM 1131 O O . TYR A 1 142 ? 5.043 -12.640 -7.479 1.00 92.62 142 TYR A O 1
ATOM 1139 N N . GLU A 1 143 ? 4.660 -12.672 -9.686 1.00 90.31 143 GLU A N 1
ATOM 1140 C CA . GLU A 1 143 ? 4.866 -14.116 -9.838 1.00 90.31 143 GLU A CA 1
ATOM 1141 C C . GLU A 1 143 ? 6.285 -14.510 -9.408 1.00 90.31 143 GLU A C 1
ATOM 1143 O O . GLU A 1 143 ? 6.461 -15.460 -8.645 1.00 90.31 143 GLU A O 1
ATOM 1148 N N . GLY A 1 144 ? 7.296 -13.732 -9.805 1.00 88.81 144 GLY A N 1
ATOM 1149 C CA . GLY A 1 144 ? 8.693 -13.977 -9.459 1.00 88.81 144 GLY A CA 1
ATOM 1150 C C . GLY A 1 144 ? 9.010 -13.883 -7.963 1.00 88.81 144 GLY A C 1
ATOM 1151 O O . GLY A 1 144 ? 9.958 -14.528 -7.517 1.00 88.81 144 GLY A O 1
ATOM 1152 N N . VAL A 1 145 ? 8.258 -13.101 -7.182 1.00 88.56 145 VAL A N 1
ATOM 1153 C CA . VAL A 1 145 ? 8.472 -12.938 -5.726 1.00 88.56 145 VAL A CA 1
ATOM 1154 C C . VAL A 1 145 ? 7.541 -13.792 -4.860 1.00 88.56 145 VAL A C 1
ATOM 1156 O O . VAL A 1 145 ? 7.792 -13.912 -3.660 1.00 88.56 145 VAL A O 1
ATOM 1159 N N . THR A 1 146 ? 6.510 -14.415 -5.442 1.00 89.00 146 THR A N 1
ATOM 1160 C CA . THR A 1 146 ? 5.515 -15.220 -4.703 1.00 89.00 146 THR A CA 1
ATOM 1161 C C . THR A 1 146 ? 5.442 -16.693 -5.118 1.00 89.00 146 THR A C 1
ATOM 1163 O O . THR A 1 146 ? 5.136 -17.549 -4.287 1.00 89.00 146 THR A O 1
ATOM 1166 N N . SER A 1 147 ? 5.747 -17.036 -6.374 1.00 81.38 147 SER A N 1
ATOM 1167 C CA . SER A 1 147 ? 5.496 -18.377 -6.922 1.00 81.38 147 SER A CA 1
ATOM 1168 C C . SER A 1 147 ? 6.653 -19.359 -6.713 1.00 81.38 147 SER A C 1
ATOM 1170 O O . SER A 1 147 ? 7.832 -19.001 -6.736 1.00 81.38 147 SER A O 1
ATOM 1172 N N . GLN A 1 148 ? 6.317 -20.646 -6.579 1.00 62.75 148 GLN A N 1
ATOM 1173 C CA . GLN A 1 148 ? 7.275 -21.748 -6.723 1.00 62.75 148 GLN A CA 1
ATOM 1174 C C . GLN A 1 148 ? 7.296 -22.241 -8.179 1.00 62.75 148 GLN A C 1
ATOM 1176 O O . GLN A 1 148 ? 6.222 -22.369 -8.765 1.00 62.75 148 GLN A O 1
ATOM 1181 N N . PRO A 1 149 ? 8.466 -22.571 -8.767 1.00 60.22 149 PRO A N 1
ATOM 1182 C CA . PRO A 1 149 ? 9.814 -22.629 -8.182 1.00 60.22 149 PRO A CA 1
ATOM 1183 C C . PRO A 1 149 ? 10.719 -21.412 -8.504 1.00 60.22 149 PRO A C 1
ATOM 1185 O O . PRO A 1 149 ? 11.938 -21.542 -8.467 1.00 60.22 149 PRO A O 1
ATOM 1188 N N . ALA A 1 150 ? 10.166 -20.241 -8.841 1.00 59.72 150 ALA A N 1
ATOM 1189 C CA . ALA A 1 150 ? 10.918 -19.160 -9.498 1.00 59.72 150 ALA A CA 1
ATOM 1190 C C . ALA A 1 150 ? 12.101 -18.561 -8.693 1.00 59.72 150 ALA A C 1
ATOM 1192 O O . ALA A 1 150 ? 13.129 -18.245 -9.293 1.00 59.72 150 ALA A O 1
ATOM 1193 N N . LYS A 1 151 ? 12.005 -18.407 -7.359 1.00 63.84 151 LYS A N 1
ATOM 1194 C CA . LYS A 1 151 ? 13.090 -17.872 -6.499 1.00 63.84 151 LYS A CA 1
ATOM 1195 C C . LYS A 1 151 ? 13.241 -18.645 -5.181 1.00 63.84 151 LYS A C 1
ATOM 1197 O O . LYS A 1 151 ? 12.269 -19.157 -4.626 1.00 63.84 151 LYS A O 1
ATOM 1202 N N . PHE A 1 152 ? 14.475 -18.694 -4.659 1.00 64.75 152 PHE A N 1
ATOM 1203 C CA . PHE A 1 152 ? 14.818 -19.342 -3.379 1.00 64.75 152 PHE A CA 1
ATOM 1204 C C . PHE A 1 152 ? 14.187 -18.633 -2.165 1.00 64.75 152 PHE A C 1
ATOM 1206 O O . PHE A 1 152 ? 13.708 -19.292 -1.245 1.00 64.75 152 PHE A O 1
ATOM 1213 N N . ILE A 1 153 ? 14.138 -17.295 -2.192 1.00 72.56 153 ILE A N 1
ATOM 1214 C CA . ILE A 1 153 ? 13.451 -16.455 -1.200 1.00 72.56 153 ILE A CA 1
ATOM 1215 C C . ILE A 1 153 ? 12.167 -15.928 -1.840 1.00 72.56 153 ILE A C 1
ATOM 1217 O O . ILE A 1 153 ? 12.216 -15.396 -2.950 1.00 72.56 153 ILE A O 1
ATOM 1221 N N . ARG A 1 154 ? 11.036 -16.077 -1.145 1.00 81.00 154 ARG A N 1
ATOM 1222 C CA . ARG A 1 154 ? 9.714 -15.634 -1.605 1.00 81.00 154 ARG A CA 1
ATOM 1223 C C . ARG A 1 154 ? 8.848 -15.177 -0.439 1.00 81.00 154 ARG A C 1
ATOM 1225 O O . ARG A 1 154 ? 9.041 -15.642 0.686 1.00 81.00 154 ARG A O 1
ATOM 1232 N N . PHE A 1 155 ? 7.862 -14.345 -0.739 1.00 87.31 155 PHE A N 1
ATOM 1233 C CA . PHE A 1 155 ? 6.793 -14.002 0.191 1.00 87.31 155 PHE A CA 1
ATOM 1234 C C . PHE A 1 155 ? 5.547 -14.848 -0.106 1.00 87.31 155 PHE A C 1
ATOM 1236 O O . PHE A 1 155 ? 5.298 -15.169 -1.268 1.00 87.31 155 PHE A O 1
ATOM 1243 N N . PRO A 1 156 ? 4.744 -15.217 0.906 1.00 87.25 156 PRO A N 1
ATOM 1244 C CA . PRO A 1 156 ? 3.464 -15.895 0.676 1.00 87.25 156 PRO A CA 1
ATOM 1245 C C . PRO A 1 156 ? 2.428 -14.982 -0.004 1.00 87.25 156 PRO A C 1
ATOM 1247 O O . PRO A 1 156 ? 1.486 -15.467 -0.620 1.00 87.25 156 PRO A O 1
ATOM 1250 N N . GLY A 1 157 ? 2.627 -13.667 0.072 1.00 90.62 157 GLY A N 1
ATOM 1251 C CA . GLY A 1 157 ? 1.891 -12.648 -0.661 1.00 90.62 157 GLY A CA 1
ATOM 1252 C C . GLY A 1 157 ? 2.654 -11.326 -0.610 1.00 90.62 157 GLY A C 1
ATOM 1253 O O . GLY A 1 157 ? 3.551 -11.158 0.215 1.00 90.62 157 GLY A O 1
ATOM 1254 N N . LEU A 1 158 ? 2.307 -10.396 -1.496 1.00 93.50 158 LEU A N 1
ATOM 1255 C CA . LEU A 1 158 ? 2.924 -9.076 -1.558 1.00 93.50 158 LEU A CA 1
ATOM 1256 C C . LEU A 1 158 ? 1.881 -8.035 -1.969 1.00 93.50 158 LEU A C 1
ATOM 1258 O O . LEU A 1 158 ? 1.154 -8.234 -2.942 1.00 93.50 158 LEU A O 1
ATOM 1262 N N . CYS A 1 159 ? 1.838 -6.917 -1.250 1.00 95.31 159 CYS A N 1
ATOM 1263 C CA . CYS A 1 159 ? 1.182 -5.698 -1.696 1.00 95.31 159 CYS A CA 1
ATOM 1264 C C . CYS A 1 159 ? 2.259 -4.690 -2.095 1.00 95.31 159 CYS A C 1
ATOM 1266 O O . CYS A 1 159 ? 3.148 -4.389 -1.298 1.00 95.31 159 CYS A O 1
ATOM 1268 N N . PHE A 1 160 ? 2.186 -4.186 -3.322 1.00 95.69 160 PHE A N 1
ATOM 1269 C CA . PHE A 1 160 ? 3.162 -3.259 -3.881 1.00 95.69 160 PHE A CA 1
ATOM 1270 C C . PHE A 1 160 ? 2.472 -2.259 -4.809 1.00 95.69 160 PHE A C 1
ATOM 1272 O O . PHE A 1 160 ? 1.339 -2.478 -5.248 1.00 95.69 160 PHE A O 1
ATOM 1279 N N . VAL A 1 161 ? 3.163 -1.163 -5.104 1.00 95.50 161 VAL A N 1
ATOM 1280 C CA . VAL A 1 161 ? 2.747 -0.165 -6.096 1.00 95.50 161 VAL A CA 1
ATOM 1281 C C . VAL A 1 161 ? 3.869 0.084 -7.089 1.00 95.50 161 VAL A C 1
ATOM 1283 O O . VAL A 1 161 ? 5.046 -0.018 -6.743 1.00 95.50 161 VAL A O 1
ATOM 1286 N N . GLU A 1 162 ? 3.504 0.430 -8.318 1.00 95.88 162 GLU A N 1
ATOM 1287 C CA . GLU A 1 162 ? 4.456 0.884 -9.325 1.00 95.88 162 GLU A CA 1
ATOM 1288 C C . GLU A 1 162 ? 4.603 2.407 -9.268 1.00 95.88 162 GLU A C 1
ATOM 1290 O O . GLU A 1 162 ? 3.616 3.144 -9.219 1.00 95.88 162 GLU A O 1
ATOM 1295 N N . LEU A 1 163 ? 5.847 2.873 -9.251 1.00 95.62 163 LEU A N 1
ATOM 1296 C CA . LEU A 1 163 ? 6.227 4.276 -9.209 1.00 95.62 163 LEU A CA 1
ATOM 1297 C C . LEU A 1 163 ? 6.800 4.689 -10.570 1.00 95.62 163 LEU A C 1
ATOM 1299 O O . LEU A 1 163 ? 7.605 3.976 -11.166 1.00 95.62 163 LEU A O 1
ATOM 1303 N N . GLY A 1 164 ? 6.398 5.861 -11.064 1.00 94.69 164 GLY A N 1
ATOM 1304 C CA . GLY A 1 164 ? 6.786 6.322 -12.398 1.00 94.69 164 GLY A CA 1
ATOM 1305 C C . GLY A 1 164 ? 8.282 6.629 -12.512 1.00 94.69 164 GLY A C 1
ATOM 1306 O O . GLY A 1 164 ? 8.849 7.290 -11.646 1.00 94.69 164 GLY A O 1
ATOM 1307 N N . LEU A 1 165 ? 8.912 6.199 -13.605 1.00 95.88 165 LEU A N 1
ATOM 1308 C CA . LEU A 1 165 ? 10.332 6.455 -13.894 1.00 95.88 165 LEU A CA 1
ATOM 1309 C C . LEU A 1 165 ? 10.568 7.522 -14.974 1.00 95.88 165 LEU A C 1
ATOM 1311 O O . LEU A 1 165 ? 11.713 7.891 -15.231 1.00 95.88 165 LEU A O 1
ATOM 1315 N N . GLY A 1 166 ? 9.511 8.033 -15.613 1.00 94.88 166 GLY A N 1
ATOM 1316 C CA . GLY A 1 166 ? 9.644 9.002 -16.704 1.00 94.88 166 GLY A CA 1
ATOM 1317 C C . GLY A 1 166 ? 10.601 8.500 -17.794 1.00 94.88 166 GLY A C 1
ATOM 1318 O O . GLY A 1 166 ? 10.558 7.332 -18.177 1.00 94.88 166 GLY A O 1
ATOM 1319 N N . ALA A 1 167 ? 11.512 9.361 -18.260 1.00 95.56 167 ALA A N 1
ATOM 1320 C CA . ALA A 1 167 ? 12.490 8.992 -19.289 1.00 95.56 167 ALA A CA 1
ATOM 1321 C C . ALA A 1 167 ? 13.507 7.924 -18.831 1.00 95.56 167 ALA A C 1
ATOM 1323 O O . ALA A 1 167 ? 14.126 7.268 -19.671 1.00 95.56 167 ALA A O 1
ATOM 1324 N N . LEU A 1 168 ? 13.667 7.712 -17.518 1.00 95.94 168 LEU A N 1
ATOM 1325 C CA . LEU A 1 168 ? 14.582 6.699 -16.982 1.00 95.94 168 LEU A CA 1
ATOM 1326 C C . LEU A 1 168 ? 14.088 5.272 -17.214 1.00 95.94 168 LEU A C 1
ATOM 1328 O O . LEU A 1 168 ? 14.893 4.350 -17.154 1.00 95.94 168 LEU A O 1
ATOM 1332 N N . ALA A 1 169 ? 12.796 5.081 -17.505 1.00 95.62 169 ALA A N 1
ATOM 1333 C CA . ALA A 1 169 ? 12.259 3.765 -17.841 1.00 95.62 169 ALA A CA 1
ATOM 1334 C C . ALA A 1 169 ? 12.929 3.181 -19.097 1.00 95.62 169 ALA A C 1
ATOM 1336 O O . ALA A 1 169 ? 13.104 1.972 -19.202 1.00 95.62 16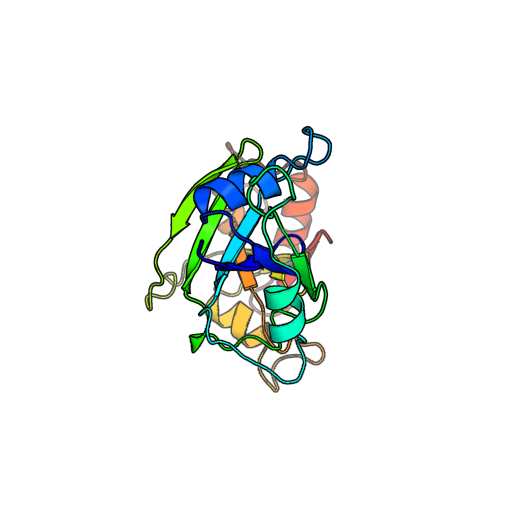9 ALA A O 1
ATOM 1337 N N . THR A 1 170 ? 13.320 4.026 -20.055 1.00 95.31 170 THR A N 1
ATOM 1338 C CA . THR A 1 170 ? 13.880 3.583 -21.342 1.00 95.31 170 THR A CA 1
ATOM 1339 C C . THR A 1 170 ? 15.340 3.969 -21.541 1.00 95.31 170 THR A C 1
ATOM 1341 O O . THR A 1 170 ? 16.036 3.296 -22.294 1.00 95.31 170 THR A O 1
ATOM 1344 N N . ASP A 1 171 ? 15.810 5.037 -20.890 1.00 95.19 171 ASP A N 1
ATOM 1345 C CA . ASP A 1 171 ? 17.207 5.477 -20.951 1.00 95.19 171 ASP A CA 1
ATOM 1346 C C . ASP A 1 171 ? 17.711 5.909 -19.559 1.00 95.19 171 ASP A C 1
ATOM 1348 O O . ASP A 1 171 ? 17.746 7.101 -19.237 1.00 95.19 171 ASP A O 1
ATOM 1352 N N . PRO A 1 172 ? 18.116 4.955 -18.702 1.00 94.62 172 PRO A N 1
ATOM 1353 C CA . PRO A 1 172 ? 18.658 5.268 -17.380 1.00 94.62 172 PRO A CA 1
ATOM 1354 C C . PRO A 1 172 ? 19.952 6.086 -17.412 1.00 94.62 172 PRO A C 1
ATOM 1356 O O . PRO A 1 172 ? 20.262 6.767 -16.432 1.00 94.62 172 PRO A O 1
ATOM 1359 N N . ALA A 1 173 ? 20.714 6.025 -18.509 1.00 94.50 173 ALA A N 1
ATOM 1360 C CA . ALA A 1 173 ? 21.997 6.706 -18.638 1.00 94.50 173 ALA A CA 1
ATOM 1361 C C . ALA A 1 173 ? 21.808 8.196 -18.950 1.00 94.50 173 ALA A C 1
ATOM 1363 O O . ALA A 1 173 ? 22.383 9.037 -18.261 1.00 94.50 173 ALA A O 1
ATOM 1364 N N . ASN A 1 174 ? 20.963 8.529 -19.933 1.00 95.50 174 ASN A N 1
ATOM 1365 C CA . ASN A 1 174 ? 20.853 9.898 -20.458 1.00 95.50 174 ASN A CA 1
ATOM 1366 C C . ASN A 1 174 ? 19.447 10.501 -20.357 1.00 95.50 174 ASN A C 1
ATOM 1368 O O . ASN A 1 174 ? 19.294 11.709 -20.533 1.00 95.50 174 ASN A O 1
ATOM 1372 N N . GLY A 1 175 ? 18.420 9.706 -20.047 1.00 94.50 175 GLY A N 1
ATOM 1373 C CA . GLY A 1 175 ? 17.040 10.179 -19.943 1.00 94.50 175 GLY A CA 1
ATOM 1374 C C . GLY A 1 175 ? 16.910 11.299 -18.914 1.00 94.50 175 GLY A C 1
ATOM 1375 O O . GLY A 1 175 ? 17.510 11.233 -17.843 1.00 94.50 175 GLY A O 1
ATOM 1376 N N . ALA A 1 176 ? 16.150 12.350 -19.218 1.00 93.50 176 ALA A N 1
ATOM 1377 C CA . ALA A 1 176 ? 15.984 13.480 -18.307 1.00 93.50 176 ALA A CA 1
ATOM 1378 C C . ALA A 1 176 ? 15.203 13.076 -17.042 1.00 93.50 176 ALA A C 1
ATOM 1380 O O . ALA A 1 176 ? 14.215 12.351 -17.119 1.00 93.50 176 ALA A O 1
ATOM 1381 N N . VAL A 1 177 ? 15.624 13.580 -15.876 1.00 90.75 177 VAL A N 1
ATOM 1382 C CA . VAL A 1 177 ? 14.908 13.341 -14.609 1.00 90.75 177 VAL A CA 1
ATOM 1383 C C . VAL A 1 177 ? 13.550 14.044 -14.596 1.00 90.75 177 VAL A C 1
ATOM 1385 O O . VAL A 1 177 ? 12.578 13.476 -14.114 1.00 90.75 177 VAL A O 1
ATOM 1388 N N . GLY A 1 178 ? 13.474 15.263 -15.138 1.00 89.56 178 GLY A N 1
ATOM 1389 C CA . GLY A 1 178 ? 12.252 16.066 -15.100 1.00 89.56 178 GLY A CA 1
ATOM 1390 C C . GLY A 1 178 ? 11.759 16.289 -13.668 1.00 89.56 178 GLY A C 1
ATOM 1391 O O . GLY A 1 178 ? 12.560 16.543 -12.771 1.00 89.56 178 GLY A O 1
ATOM 1392 N N . ASP A 1 179 ? 10.449 16.139 -13.471 1.00 91.88 179 ASP A N 1
ATOM 1393 C CA . ASP A 1 179 ? 9.754 16.396 -12.202 1.00 91.88 179 ASP A CA 1
ATOM 1394 C C . ASP A 1 179 ? 9.586 15.138 -11.328 1.00 91.88 179 ASP A C 1
ATOM 1396 O O . ASP A 1 179 ? 8.667 15.055 -10.509 1.00 91.88 179 ASP A O 1
ATOM 1400 N N . LEU A 1 180 ? 10.438 14.121 -11.506 1.00 94.44 180 LEU A N 1
ATOM 1401 C CA . LEU A 1 180 ? 10.392 12.936 -10.649 1.00 94.44 180 LEU A CA 1
ATOM 1402 C C . LEU A 1 180 ? 10.634 13.333 -9.180 1.00 94.44 180 LEU A C 1
ATOM 1404 O O . LEU A 1 180 ? 11.645 13.967 -8.874 1.00 94.44 180 LEU A O 1
ATOM 1408 N N . PRO A 1 181 ? 9.756 12.935 -8.241 1.00 93.44 181 PRO A N 1
ATOM 1409 C CA . PRO A 1 181 ? 9.768 13.448 -6.871 1.00 93.44 181 PRO A CA 1
ATOM 1410 C C . PRO A 1 181 ? 10.788 12.747 -5.955 1.00 93.44 181 PRO A C 1
ATOM 1412 O O . PRO A 1 181 ? 10.719 12.886 -4.733 1.00 93.44 181 PRO A O 1
ATOM 1415 N N . TYR A 1 182 ? 11.706 11.946 -6.503 1.00 93.62 182 TYR A N 1
ATOM 1416 C CA . TYR A 1 182 ? 12.604 11.105 -5.710 1.00 93.62 182 TYR A CA 1
ATOM 1417 C C . TYR A 1 182 ? 13.860 11.875 -5.301 1.00 93.62 182 TYR A C 1
ATOM 1419 O O . TYR A 1 182 ? 14.568 12.434 -6.133 1.00 93.62 182 TYR A O 1
ATOM 1427 N N . SER A 1 183 ? 14.195 11.863 -4.011 1.00 90.94 183 SER A N 1
ATOM 1428 C CA . SER A 1 183 ? 15.384 12.552 -3.487 1.00 90.94 183 SER A CA 1
ATOM 1429 C C . SER A 1 183 ? 16.704 11.812 -3.757 1.00 90.94 183 SER A C 1
ATOM 1431 O O . SER A 1 183 ? 17.776 12.388 -3.592 1.00 90.94 183 SER A O 1
ATOM 1433 N N . PHE A 1 184 ? 16.646 10.548 -4.188 1.00 91.69 184 PHE A N 1
ATOM 1434 C CA . PHE A 1 184 ? 17.790 9.639 -4.353 1.00 91.69 184 PHE A CA 1
ATOM 1435 C C . PHE A 1 184 ? 18.116 9.344 -5.831 1.00 91.69 184 PHE A C 1
ATOM 1437 O O . PHE A 1 184 ? 18.508 8.234 -6.187 1.00 91.69 184 PHE A O 1
ATOM 1444 N N . MET A 1 185 ? 17.972 10.341 -6.709 1.00 93.19 185 MET A N 1
ATOM 1445 C CA . MET 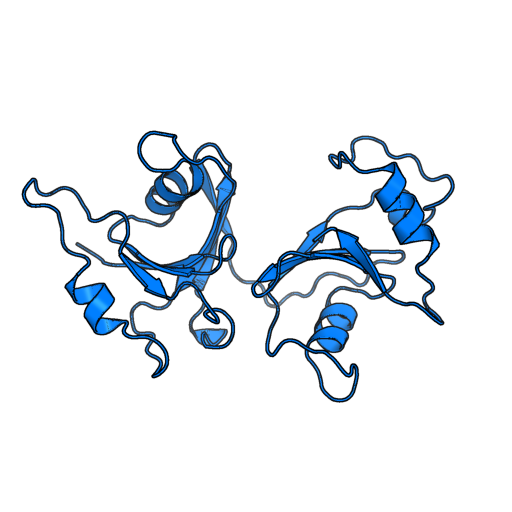A 1 185 ? 18.078 10.168 -8.168 1.00 93.19 185 MET A CA 1
ATOM 1446 C C . MET A 1 185 ? 19.383 9.525 -8.657 1.00 93.19 185 MET A C 1
ATOM 1448 O O . MET A 1 185 ? 19.343 8.733 -9.595 1.00 93.19 185 MET A O 1
ATOM 1452 N N . HIS A 1 186 ? 20.528 9.854 -8.049 1.00 91.81 186 HIS A N 1
ATOM 1453 C CA . HIS A 1 186 ? 21.817 9.271 -8.441 1.00 91.81 186 HIS A CA 1
ATOM 1454 C C . HIS A 1 186 ? 21.831 7.756 -8.217 1.00 91.81 186 HIS A C 1
ATOM 1456 O O . HIS A 1 186 ? 22.048 6.987 -9.148 1.00 91.81 186 HIS A O 1
ATOM 1462 N N . HIS A 1 187 ? 21.500 7.341 -6.994 1.00 94.06 187 HIS A N 1
ATOM 1463 C CA . HIS A 1 187 ? 21.439 5.933 -6.606 1.00 94.06 187 HIS A CA 1
ATOM 1464 C C . HIS A 1 187 ? 20.371 5.164 -7.391 1.00 94.06 187 HIS A C 1
ATOM 1466 O O . HIS A 1 187 ? 20.581 4.018 -7.781 1.00 94.06 187 HIS A O 1
ATOM 1472 N N . LEU A 1 188 ? 19.235 5.808 -7.688 1.00 95.50 188 LEU A N 1
ATOM 1473 C CA . LEU A 1 188 ? 18.205 5.230 -8.550 1.00 95.50 188 LEU A CA 1
ATOM 1474 C C . LEU A 1 188 ? 18.752 4.912 -9.950 1.00 95.50 188 LEU A C 1
ATOM 1476 O O . LEU A 1 188 ? 18.516 3.817 -10.454 1.00 95.50 188 LEU A O 1
ATOM 1480 N N . ARG A 1 189 ? 19.503 5.831 -10.573 1.00 95.50 189 ARG A N 1
ATOM 1481 C CA . ARG A 1 189 ? 20.125 5.579 -11.884 1.00 95.50 189 ARG A CA 1
ATOM 1482 C C . ARG A 1 189 ? 21.130 4.441 -11.835 1.00 95.50 189 ARG A C 1
ATOM 1484 O O . ARG A 1 189 ? 21.085 3.575 -12.700 1.00 95.50 189 ARG A O 1
ATOM 1491 N N . GLU A 1 190 ? 22.007 4.431 -10.836 1.00 94.94 190 GLU A N 1
ATOM 1492 C CA . GLU A 1 190 ? 22.986 3.353 -10.661 1.00 94.94 190 GLU A CA 1
ATOM 1493 C C . GLU A 1 190 ? 22.288 1.996 -10.543 1.00 94.94 190 GLU A C 1
ATOM 1495 O O . GLU A 1 190 ? 22.662 1.044 -11.225 1.00 94.94 190 GLU A O 1
ATOM 1500 N N . ALA A 1 191 ? 21.210 1.922 -9.758 1.00 96.31 191 ALA A N 1
ATOM 1501 C CA . ALA A 1 191 ? 20.426 0.703 -9.627 1.00 96.31 191 ALA A CA 1
ATOM 1502 C C . ALA A 1 191 ? 19.751 0.286 -10.944 1.00 96.31 191 ALA A C 1
ATOM 1504 O O . ALA A 1 191 ? 19.753 -0.901 -11.261 1.00 96.31 191 ALA A O 1
ATOM 1505 N N . LEU A 1 192 ? 19.198 1.231 -11.713 1.00 96.62 192 LEU A N 1
ATOM 1506 C CA . LEU A 1 192 ? 18.579 0.958 -13.016 1.00 96.62 192 LEU A CA 1
ATOM 1507 C C . LEU A 1 192 ? 19.598 0.456 -14.048 1.00 96.62 192 LEU A C 1
ATOM 1509 O O . LEU A 1 192 ? 19.289 -0.461 -14.801 1.00 96.62 192 LEU A O 1
ATOM 1513 N N . LEU A 1 193 ? 20.812 1.015 -14.063 1.00 96.19 193 LEU A N 1
ATOM 1514 C CA . LEU A 1 193 ? 21.893 0.602 -14.968 1.00 96.19 193 LEU A CA 1
ATOM 1515 C C . LEU A 1 193 ? 22.421 -0.811 -14.676 1.00 96.19 193 LEU A C 1
ATOM 1517 O O . LEU A 1 193 ? 23.008 -1.437 -15.554 1.00 96.19 193 LEU A O 1
ATOM 1521 N N . GLU A 1 194 ? 22.210 -1.327 -13.463 1.00 96.00 194 GLU A N 1
ATOM 1522 C CA . GLU A 1 194 ? 22.536 -2.712 -13.111 1.00 96.00 194 GLU A CA 1
ATOM 1523 C C . GLU A 1 194 ? 21.477 -3.736 -13.558 1.00 96.00 194 GLU A C 1
ATOM 1525 O O . GLU A 1 194 ? 21.725 -4.942 -13.451 1.00 96.00 194 GLU A O 1
ATOM 1530 N N . VAL A 1 195 ? 20.288 -3.295 -13.983 1.00 94.94 195 VAL A N 1
ATOM 1531 C CA . VAL A 1 195 ? 19.199 -4.197 -14.371 1.00 94.94 195 VAL A CA 1
ATOM 1532 C C . VAL A 1 195 ? 19.344 -4.608 -15.835 1.00 94.94 195 VAL A C 1
ATOM 1534 O O . VAL A 1 195 ? 19.401 -3.775 -16.734 1.00 94.94 195 VAL A O 1
ATOM 1537 N N . ASP A 1 196 ? 19.339 -5.919 -16.068 1.00 87.94 196 ASP A N 1
ATOM 1538 C CA . ASP A 1 196 ? 19.427 -6.542 -17.389 1.00 87.94 196 ASP A CA 1
ATOM 1539 C C . ASP A 1 196 ? 18.280 -7.558 -17.557 1.00 87.94 196 ASP A C 1
ATOM 1541 O O . ASP A 1 196 ? 18.190 -8.504 -16.761 1.00 87.94 196 ASP A O 1
ATOM 1545 N N . PRO A 1 197 ? 17.418 -7.418 -18.586 1.00 83.38 197 PRO A N 1
ATOM 1546 C CA . PRO A 1 197 ? 16.340 -8.365 -18.874 1.00 83.38 197 PRO A CA 1
ATOM 1547 C C . PRO A 1 197 ? 16.791 -9.825 -19.033 1.00 83.38 197 PRO A C 1
ATOM 1549 O O . PRO A 1 197 ? 16.001 -10.737 -18.777 1.00 83.38 197 PRO A O 1
ATOM 1552 N N . THR A 1 198 ? 18.036 -10.060 -19.458 1.00 84.31 198 THR A N 1
ATOM 1553 C CA . THR A 1 198 ? 18.586 -11.400 -19.729 1.00 84.31 198 THR A CA 1
ATOM 1554 C C . THR A 1 198 ? 19.350 -12.005 -18.553 1.00 84.31 198 THR A C 1
ATOM 1556 O O . THR A 1 198 ? 19.573 -13.215 -18.524 1.00 84.31 198 THR A O 1
ATOM 1559 N N . GLY A 1 199 ? 19.718 -11.184 -17.569 1.00 86.81 199 GLY A N 1
ATOM 1560 C CA . GLY A 1 199 ? 20.519 -11.587 -16.420 1.00 86.81 199 GLY A CA 1
ATOM 1561 C C . GLY A 1 199 ? 19.882 -11.139 -15.113 1.00 86.81 199 GLY A C 1
ATOM 1562 O O . GLY A 1 199 ? 18.994 -11.795 -14.564 1.00 86.81 199 GLY A O 1
ATOM 1563 N N . LYS A 1 200 ? 20.363 -10.015 -14.578 1.00 88.00 200 LYS A N 1
ATOM 1564 C CA . LYS A 1 200 ? 19.882 -9.460 -13.313 1.00 88.00 200 LYS A CA 1
ATOM 1565 C C . LYS A 1 200 ? 18.589 -8.676 -13.530 1.00 88.00 200 LYS A C 1
ATOM 1567 O O . LYS A 1 200 ? 18.601 -7.460 -13.674 1.00 88.00 200 LYS A O 1
ATOM 1572 N N . GLN A 1 201 ? 17.465 -9.383 -13.501 1.00 91.62 201 GLN A N 1
ATOM 1573 C CA . GLN A 1 201 ? 16.156 -8.803 -13.818 1.00 91.62 201 GLN A CA 1
ATOM 1574 C C . GLN A 1 201 ? 15.612 -7.824 -12.769 1.00 91.62 201 GLN A C 1
ATOM 1576 O O . GLN A 1 201 ? 14.686 -7.079 -13.080 1.00 91.62 201 GLN A O 1
ATOM 1581 N N . SER A 1 202 ? 16.153 -7.802 -11.545 1.00 92.81 202 SER A N 1
ATOM 1582 C CA . SER A 1 202 ? 15.747 -6.838 -10.514 1.00 92.81 202 SER A CA 1
ATOM 1583 C C . SER A 1 202 ? 16.896 -6.463 -9.574 1.00 92.81 202 SER A C 1
ATOM 1585 O O . SER A 1 202 ? 17.799 -7.266 -9.313 1.00 92.81 202 SER A O 1
ATOM 1587 N N . LYS A 1 203 ? 16.836 -5.253 -9.010 1.00 93.62 203 LYS A N 1
ATOM 1588 C CA . LYS A 1 203 ? 17.806 -4.712 -8.049 1.00 93.62 203 LYS A CA 1
ATOM 1589 C C . LYS A 1 203 ? 17.084 -3.947 -6.940 1.00 93.62 203 LYS A C 1
ATOM 1591 O O . LYS A 1 203 ? 16.245 -3.093 -7.204 1.00 93.62 203 LYS A O 1
ATOM 1596 N N . LEU A 1 204 ? 17.457 -4.231 -5.693 1.00 92.38 204 LEU A N 1
ATOM 1597 C CA . LEU A 1 204 ? 17.032 -3.442 -4.539 1.00 92.38 204 LEU A CA 1
ATOM 1598 C C . LEU A 1 204 ? 17.720 -2.068 -4.567 1.00 92.38 204 LEU A C 1
ATOM 1600 O O . LEU A 1 204 ? 18.950 -1.996 -4.628 1.00 92.38 204 LEU A O 1
ATOM 1604 N N . VAL A 1 205 ? 16.922 -1.006 -4.494 1.00 90.88 205 VAL A N 1
ATOM 1605 C CA . VAL A 1 205 ? 17.351 0.395 -4.403 1.00 90.88 205 VAL A CA 1
ATOM 1606 C C . VAL A 1 205 ? 17.450 0.817 -2.937 1.00 90.88 205 VAL A C 1
ATOM 1608 O O . VAL A 1 205 ? 18.492 1.304 -2.512 1.00 90.88 205 VAL A O 1
ATOM 1611 N N . HIS A 1 206 ? 16.390 0.605 -2.152 1.00 82.12 206 HIS A N 1
ATOM 1612 C CA . HIS A 1 206 ? 16.292 1.060 -0.760 1.00 82.12 206 HIS A CA 1
ATOM 1613 C C . HIS A 1 206 ? 15.516 0.056 0.113 1.00 82.12 206 HIS A C 1
ATOM 1615 O O . HIS A 1 206 ? 14.731 -0.735 -0.412 1.00 82.12 206 HIS A O 1
ATOM 1621 N N . ARG A 1 207 ? 15.738 0.104 1.434 1.00 72.44 207 ARG A N 1
ATOM 1622 C CA . ARG A 1 207 ? 15.032 -0.659 2.480 1.00 72.44 207 ARG A CA 1
ATOM 1623 C C . ARG A 1 207 ? 14.630 0.252 3.637 1.00 72.44 207 ARG A C 1
ATOM 1625 O O . ARG A 1 207 ? 15.429 1.168 3.928 1.00 72.44 207 ARG A O 1
#

Radius of gyration: 19.31 Å; Cα contacts (8 Å, |Δi|>4): 407; chains: 1; bounding box: 45×39×51 Å

Nearest PDB structures (foldseek):
  2h7a-assembly1_A  TM=4.084E-01  e=3.090E+00  Escherichia coli CFT073

Sequence (207 aa):
MTVHLYFSLIPEALIASMLSPEQFGQYYSTGHKYKSKGQAIFFEIDPNFRHEFFNIDEGLKRCVAHPDGTPKNSVYIAVYRVLEHIPISALQKLYLSTAYGQTLGLSRSDAFPPKEKGLHMYQDLAPVNSLVVSAQDARSYYEGVTSQPAKFIRFPGLCFVELGLGALATDPANGAVGDLPYSFMHHLREALLEVDPTGKQSKLVHR

Solvent-accessible surface area (backbone atoms only — not comparable to full-atom values): 11685 Å² total; per-residue (Å²): 136,67,71,42,33,34,41,32,36,57,68,50,26,32,32,28,18,47,42,55,72,54,54,36,27,27,48,64,5,23,27,82,89,64,75,42,73,36,60,30,41,33,28,38,35,48,76,83,68,79,48,94,93,51,60,54,70,63,27,53,72,67,51,49,56,44,97,87,67,46,70,28,71,71,30,79,53,42,68,64,74,50,74,76,67,55,57,76,87,40,54,54,48,37,36,45,13,40,50,84,14,60,52,48,78,44,77,87,72,92,75,74,82,78,87,70,90,48,46,43,33,38,40,37,45,28,92,48,61,36,32,34,34,25,48,46,47,75,65,60,42,50,46,46,41,46,40,86,85,71,41,97,70,65,38,97,53,76,46,67,46,83,50,87,54,70,43,38,22,77,32,46,87,75,39,60,69,81,85,62,90,61,92,55,56,68,61,50,32,56,40,47,68,62,42,33,81,91,68,45,36,59,37,79,67,48,111

Secondary structure (DSSP, 8-state):
---EEEEEETTEEEEEESS-HHHHHHHHHH-GGG-S---EEEEEE-TT---TT--HHHHHHH----TTSPPP--EEEESSSHHHHS-GGGEEEEEEE-TT--EEEE----PPPP--SS-EEEEEEES--EEEEESS-HHHHHHHHHSTTT-SS--S--EEEEE--GGGGT-TTT---TT---TTHHHHHHHHHT--TTS--EEEEE-

Foldseek 3Di:
DDWWWKQKLVQGFTKIWPDDPLRLLQCVQQDDVSPHHHKIKIFTFALPDDDPVWPSVVRVVVQDADPVRHGGNIRTGDRACPVVTGDPVGTAWMWIHHSNRGIDTDGDDPDDDDDDAFKWWKAWRPPDGFIKIFRDDPVRVQCCQCHPPNDPHHDVGTDMDIADQQQCRHPLPDGDRPVRPDPPSVLVSVQRVPDDPVPRGMDISGD

pLDDT: mean 92.1, std 8.43, range [53.91, 98.56]

Mean predicted aligned error: 4.74 Å

=== Feature glossary ===
Reading guide. The protein is described through the following features:

Foldseek 3Di. A 3Di character summarizes, for each residue, the relative orientation of the Cα frame of its nearest spatial neighbor. Because it encodes fold topology rather than chemistry, 3Di alignments detect remote structural similarity that sequence alignment misses.

Contact-map, Ramachandran, and PAE plots. Plot images: a contact map (which residues are close in 3D, as an N×N binary image), a Ramachandran scatter (backbone torsion angles, revealing secondary-structure composition at a glance), and — for AlphaFold structures — a PAE heatmap (pairwise prediction confidence).

Radius of gyration, Cα contacts, bounding box. Radius of gyration (Rg) is the root-mean-square distance of Cα atoms from their centroid — a single number for overall size and compactness. A globular domain of N residues has Rg ≈ 2.2·N^0.38 Å; an extended or disordered chain has a much larger Rg. The Cα contact count is the number of residue pairs whose Cα atoms are within 8 Å and are more than four positions apart in sequence — a standard proxy for tertiary packing density. The bounding box is the smallest axis-aligned box enclosing all Cα atoms.

Secondary structure (8-state, DSSP). Eight-state secondary structure (DSSP): H is the canonical α-helix, G the tighter 3₁₀-helix, I the wider π-helix; E/B are β-structure, T and S are turns and bends, and '-' is everything else. DSSP derives these from the pattern of main-chain N–H···O=C hydrogen bonds, not from the sequence.

B-factor. B-factor (Debye–Waller factor) reflects atomic displacement in the crystal lattice. It is an experimental observable (units Å²), not a prediction; low values mean the atom is pinned down, high values mean it moves or is heterogeneous across the crystal.

pLDDT. pLDDT is the predicted lDDT-Cα score: AlphaFold's confidence that the local environment of each residue (all inter-atomic distances within 15 Å) is correctly placed. It is a per-residue number between 0 and 100, with higher meaning more reliable.

Nearest PDB structures. Nearest PDB neighbors are the top structural matches found by Foldseek when searching this structure against the entire Protein Data Bank. Each hit reports a TM-score (0 to 1; >0.5 almost always implies the same fold) and an E-value. These are *structural* homologs — they may share no detectable sequence similarity.

Solvent-accessible surface area. Accessible surface area quantifies burial. A residue with SASA near zero is packed into the hydrophobic core; one with SASA >100 Å² sits on the surface. Computed here via the Shrake–Rupley numerical algorithm with a 1.4 Å probe.

Rendered structure images. Structure images are PyMOL renders from six orthogonal camera directions. Cartoon representation draws helices as coils and strands as arrows; sticks shows the backbone as bonds; surface shows the solvent-excluded envelope. Rainbow coloring maps sequence position to hue (blue→red, N→C); chain coloring assigns a distinct color per polypeptide.

Backbone torsions (φ/ψ). φ (phi) and ψ (psi) are the two rotatable backbone dihedrals per residue: φ is the C(i-1)–N–Cα–C torsion, ψ is the N–Cα–C–N(i+1) torsion, both in degrees on (−180°, 180°]. α-helical residues cluster near (−60°, −45°); β-strand residues near (−120°, +130°). A Ramachandran plot is simply a scatter of (φ, ψ) for every residue.

Predicted aligned error. Predicted Aligned Error (PAE) is an AlphaFold confidence matrix: entry (i, j) is the expected error in the position of residue j, in ångströms, when the prediction is superimposed on the true structure at residue i. Low PAE within a block of residues means that block is internally rigid and well-predicted; high PAE between two blocks means their relative placement is uncertain even if each block individually is confident.

mmCIF coordinates. Structure coordinates are given as an mmCIF _atom_site loop: one row per atom with element, residue name, chain id, sequence number, and x/y/z position in Å. Only the four main-chain atoms per residue are included here; side chains are omitted to keep the record compact.

InterPro / GO / CATH / organism. Database cross-references. InterPro integrates a dozen domain/family signature databases into unified entries with residue-range hits. GO terms attach function/process/location labels with evidence codes. CATH codes position the fold in a four-level structural taxonomy. Organism is the NCBI-taxonomy species name.

Secondary structure (3-state, P-SEA). SS3 is a coarse helix/strand/coil call (letters a/b/c) made by the P-SEA algorithm from inter-Cα distances and dihedrals. It is less detailed than DSSP but needs only Cα positions.

Sequence. Sequence gives the chain of amino acids in standard one-letter code (A=alanine, C=cysteine, …, Y=tyrosine), read N→C. It is the only feature that is directly encoded by the gene; all structural features are derived from the folded form of this sequence.